Protein AF-A0A6S7L1M6-F1 (afdb_monomer_lite)

Radius of gyration: 24.29 Å; chains: 1; bounding box: 58×54×81 Å

Sequence (358 aa):
MQWFNHVKNYLAMKPLAIFNATAFFRDIVSNYFGNNCSECKGLVQKLIIMADSDKNGNTSQTEAIWFGSLLLTQETFMLAAMNESRSTVNLNGYCGALYAVEKVHISSSYLVDTSKAFTDFWGLPEFAEPIESFFKDILGELRNNYTWFETLHEYIYIFIKRLRQDKVPSLQQRIQFILGSLEMLSSLVSFQYGEVMWCDILYENIGFTNTEKFSSVKLTDLDEVFSVRKVFQNVSKNDNKKCATNTDCLGENYDVGLYYQHACSPYCQNTSLCSHRPQKSNLGYLCDTLFFDVIFNPVVMALSEQVMSNRIGSTIYWILNDCAKSVEWKTIGEYLASIGTVHAKFRNVTIMLDMDKN

Organism: Paramuricea clavata (NCBI:txid317549)

Foldseek 3Di:
DVVVVVLVDLLPDDFDPDDDQLVLLLSLLCVFANPPWQCSVVLSVLLQCQLPQVNPVGRDSVSSSQSVVLSVFQFSVCLSLCAPPLAAWHFPHADRNGTDTQDFDDQLCLLQDVPVVVCVVVVDPPPVPVVVVVVVVVVVVVVPDPPCCVVVCVVVVVVLVVVQDPRFDDLLLLLLLVLLVLVSVLRQLVRNTAHKAAFFDDSRQKGAPDPVRSSSIYGHGRSRIGGPVVLLVVQCVQFFPFAPWLVSSDDPPDDVVCVQGTQSGWTQDPVRTTDSGGQAGPQLSCLVPVSCSSNPNPVSCVRNPDDDPPVLVVLSVVLSVVRNPHRDDPDSVSVSVSSVVSSVSSVVSSVVVVVVVD

InterPro domains:
  IPR022049 FAM69, protein-kinase domain [PF12260] (70-325)

Secondary structure (DSSP, 8-state):
-HHHHHHHHHHTPPPPSS--HHHHHHHHHHHHHTT--TTHHHHHHHHHHHH-SS-SSS--HHHHHHHHHHTTSHHHHHHHHTTT-SSB--EEEEETTEEEE----EEGGGGT-TTHHHHHHHT--S--HHHHHHHHHHHHHTTS-TTSHHHHHHHHHHHHHHHHTTTS--HHHHHHHHHHHHHHHHHHHT-TT--EEE-B--GGGEEES-TT-TT-EEE---TTEEEHHHHHHHHGGGTT-B-SSGGGGS-TTS-TT-TT-BTT---B-TTSBB-SS-SS-HHHHHHHTHHHHHHH-HHHHHHS-----HHHHHHHHHHHHHHHT----SSHHHHHHHHHHHHHHHHHHHHHHHHTT-

Structure (mmCIF, N/CA/C/O backbone):
data_AF-A0A6S7L1M6-F1
#
_entry.id   AF-A0A6S7L1M6-F1
#
loop_
_atom_site.group_PDB
_atom_site.id
_atom_site.type_symbol
_atom_site.label_atom_id
_atom_site.label_alt_id
_atom_site.label_comp_id
_atom_site.label_asym_id
_atom_site.label_entity_id
_atom_site.label_seq_id
_atom_site.pdbx_PDB_ins_code
_atom_site.Cartn_x
_atom_site.Cartn_y
_atom_site.Cartn_z
_atom_site.occupancy
_atom_site.B_iso_or_equiv
_atom_site.auth_seq_id
_atom_site.auth_comp_id
_atom_site.auth_asym_id
_atom_site.auth_atom_id
_atom_site.pdbx_PDB_model_num
ATOM 1 N N . MET A 1 1 ? -20.015 -11.634 9.842 1.00 44.34 1 MET A N 1
ATOM 2 C CA . MET A 1 1 ? -21.426 -11.288 10.153 1.00 44.34 1 MET A CA 1
ATOM 3 C C . MET A 1 1 ? -21.731 -11.217 11.654 1.00 44.34 1 MET A C 1
ATOM 5 O O . MET A 1 1 ? -22.427 -10.293 12.041 1.00 44.34 1 MET A O 1
ATOM 9 N N . GLN A 1 2 ? -21.206 -12.096 12.524 1.00 44.19 2 GLN A N 1
ATOM 10 C CA . GLN A 1 2 ? -21.480 -12.026 13.978 1.00 44.19 2 GLN A CA 1
ATOM 11 C C . GLN A 1 2 ? -20.948 -10.751 14.669 1.00 44.19 2 GLN A C 1
ATOM 13 O O . GLN A 1 2 ? -21.665 -10.162 15.471 1.00 44.19 2 GLN A O 1
ATOM 18 N N . TRP A 1 3 ? -19.753 -10.264 14.312 1.00 47.53 3 TRP A N 1
ATOM 19 C CA . TRP A 1 3 ? -19.210 -9.004 14.849 1.00 47.53 3 TRP A CA 1
ATOM 20 C C . TRP A 1 3 ? -20.011 -7.769 14.421 1.00 47.53 3 TRP A C 1
ATOM 22 O O . TRP A 1 3 ? -20.239 -6.895 15.244 1.00 47.53 3 TRP A O 1
ATOM 32 N N . PHE A 1 4 ? -20.529 -7.723 13.186 1.00 52.06 4 PHE A N 1
ATOM 33 C CA . PHE A 1 4 ? -21.423 -6.638 12.763 1.00 52.06 4 PHE A CA 1
ATOM 34 C C . PHE A 1 4 ? -22.663 -6.570 13.654 1.00 52.06 4 PHE A C 1
ATOM 36 O O . PHE A 1 4 ? -23.061 -5.482 14.043 1.00 52.06 4 PHE A O 1
ATOM 43 N N . ASN A 1 5 ? -23.233 -7.715 14.044 1.00 55.19 5 ASN A N 1
ATOM 44 C CA . ASN A 1 5 ? -24.324 -7.744 15.017 1.00 55.19 5 ASN A CA 1
ATOM 45 C C . ASN A 1 5 ? -23.854 -7.315 16.417 1.00 55.19 5 ASN A C 1
ATOM 47 O O . ASN A 1 5 ? -24.596 -6.639 17.118 1.00 55.19 5 ASN A O 1
ATOM 51 N N . HIS A 1 6 ? -22.624 -7.649 16.812 1.00 53.38 6 HIS A N 1
ATOM 52 C CA . HIS A 1 6 ? -22.047 -7.243 18.096 1.00 53.38 6 HIS A CA 1
ATOM 53 C C . HIS A 1 6 ? -21.818 -5.725 18.179 1.00 53.38 6 HIS A C 1
ATOM 55 O O . HIS A 1 6 ? -22.282 -5.080 19.114 1.00 53.38 6 HIS A O 1
ATOM 61 N N . VAL A 1 7 ? -21.204 -5.130 17.156 1.00 58.69 7 VAL A N 1
ATOM 62 C CA . VAL A 1 7 ? -21.039 -3.678 17.028 1.00 58.69 7 VAL A CA 1
ATOM 63 C C . VAL A 1 7 ? -22.388 -2.998 16.879 1.00 58.69 7 VAL A C 1
ATOM 65 O O . VAL A 1 7 ? -22.636 -2.020 17.563 1.00 58.69 7 VAL A O 1
ATOM 68 N N . LYS A 1 8 ? -23.306 -3.532 16.068 1.00 59.59 8 LYS A N 1
ATOM 69 C CA . LYS A 1 8 ? -24.668 -2.995 15.948 1.00 59.59 8 LYS A CA 1
ATOM 70 C C . LYS A 1 8 ? -25.393 -2.991 17.296 1.00 59.59 8 LYS A C 1
ATOM 72 O O . LYS A 1 8 ? -26.106 -2.037 17.577 1.00 59.59 8 LYS A O 1
ATOM 77 N N . ASN A 1 9 ? -25.153 -3.985 18.153 1.00 58.12 9 ASN A N 1
ATOM 78 C CA . ASN A 1 9 ? -25.649 -3.984 19.529 1.00 58.12 9 ASN A CA 1
ATOM 79 C C . ASN A 1 9 ? -24.986 -2.887 20.383 1.00 58.12 9 ASN A C 1
ATOM 81 O O . ASN A 1 9 ? -25.697 -2.231 21.136 1.00 58.12 9 ASN A O 1
ATOM 85 N N . TYR A 1 10 ? -23.679 -2.629 20.239 1.00 59.12 10 TYR A N 1
ATOM 86 C CA . TYR A 1 10 ? -23.001 -1.496 20.897 1.00 59.12 10 TYR A CA 1
ATOM 87 C C . TYR A 1 10 ? -23.476 -0.124 20.387 1.00 59.12 10 TYR A C 1
ATOM 89 O O . TYR A 1 10 ? -23.652 0.792 21.185 1.00 59.12 10 TYR A O 1
ATOM 97 N N . LEU A 1 11 ? -23.725 0.010 19.081 1.00 58.12 11 LEU A N 1
ATOM 98 C CA . LEU A 1 11 ? -24.233 1.226 18.435 1.00 58.12 11 LEU A CA 1
ATOM 99 C C . LEU A 1 11 ? -25.706 1.500 18.784 1.00 58.12 11 LEU A C 1
ATOM 101 O O . LEU A 1 11 ? -26.135 2.649 18.778 1.00 58.12 11 LEU A O 1
ATOM 105 N N . ALA A 1 12 ? -26.482 0.458 19.096 1.00 57.75 12 ALA A N 1
ATOM 106 C CA . ALA A 1 12 ? -27.902 0.551 19.438 1.00 57.75 12 ALA A CA 1
ATOM 107 C C . ALA A 1 12 ? -28.181 0.775 20.943 1.00 57.75 12 ALA A C 1
ATOM 109 O O . ALA A 1 12 ? -29.345 0.782 21.351 1.00 57.75 12 ALA A O 1
ATOM 110 N N . MET A 1 13 ? -27.154 0.923 21.791 1.00 53.97 13 MET A N 1
ATOM 111 C CA . MET A 1 13 ? -27.301 0.892 23.254 1.00 53.97 13 MET A CA 1
ATOM 112 C C . MET A 1 13 ? -27.505 2.261 23.927 1.00 53.97 13 MET A C 1
ATOM 114 O O . MET A 1 13 ? -26.818 3.239 23.647 1.00 53.97 13 MET A O 1
ATOM 118 N N . LYS A 1 14 ? -28.409 2.267 24.923 1.00 54.19 14 LYS A N 1
ATOM 119 C CA . LYS A 1 14 ? -28.440 3.217 26.054 1.00 54.19 14 LYS A CA 1
ATOM 120 C C . LYS A 1 14 ? -27.104 3.161 26.826 1.00 54.19 14 LYS A C 1
ATOM 122 O O . LYS A 1 14 ? -26.481 2.098 26.828 1.00 54.19 14 LYS A O 1
ATOM 127 N N . PRO A 1 15 ? -26.675 4.244 27.505 1.00 56.81 15 PRO A N 1
ATOM 128 C CA . PRO A 1 15 ? -25.402 4.280 28.228 1.00 56.81 15 PRO A CA 1
ATOM 129 C C . PRO A 1 15 ? -25.257 3.078 29.172 1.00 56.81 15 PRO A C 1
ATOM 131 O O . PRO A 1 15 ? -26.130 2.817 30.004 1.00 56.81 15 PRO A O 1
ATOM 134 N N . LEU A 1 16 ? -24.175 2.316 29.001 1.00 58.41 16 LEU A N 1
ATOM 135 C CA . LEU A 1 16 ? -23.849 1.165 29.838 1.00 58.41 16 LEU A CA 1
ATOM 136 C C . LEU A 1 16 ? -23.253 1.669 31.153 1.00 58.41 16 LEU A C 1
ATOM 138 O O . LEU A 1 16 ? -22.380 2.531 31.152 1.00 58.41 16 LEU A O 1
ATOM 142 N N . ALA A 1 17 ? -23.668 1.081 32.276 1.00 57.34 17 ALA A N 1
ATOM 143 C CA . ALA A 1 17 ? -23.120 1.423 33.590 1.00 57.34 17 ALA A CA 1
ATOM 144 C C . ALA A 1 17 ? -21.611 1.111 33.719 1.00 57.34 17 ALA A C 1
ATOM 146 O O . ALA A 1 17 ? -20.942 1.690 34.568 1.00 57.34 17 ALA A O 1
ATOM 147 N N . ILE A 1 18 ? -21.075 0.203 32.888 1.00 64.62 18 ILE A N 1
ATOM 148 C CA . ILE A 1 18 ? -19.650 -0.154 32.834 1.00 64.62 18 ILE A CA 1
ATOM 149 C C . ILE A 1 18 ? -19.266 -0.404 31.366 1.00 64.62 18 ILE A C 1
ATOM 151 O O . ILE A 1 18 ? -19.435 -1.508 30.847 1.00 64.62 18 ILE A O 1
ATOM 155 N N . PHE A 1 19 ? -18.779 0.625 30.672 1.00 80.50 19 PHE A N 1
ATOM 156 C CA . PHE A 1 19 ? -18.192 0.485 29.336 1.00 80.50 19 PHE A CA 1
ATOM 157 C C . PHE A 1 19 ? -16.689 0.188 29.443 1.00 80.50 19 PHE A C 1
ATOM 159 O O . PHE A 1 19 ? -15.977 0.841 30.202 1.00 80.50 19 PHE A O 1
ATOM 166 N N . ASN A 1 20 ? -16.197 -0.790 28.676 1.00 86.62 20 ASN A N 1
ATOM 167 C CA . ASN A 1 20 ? -14.775 -1.124 28.610 1.00 86.62 20 ASN A CA 1
ATOM 168 C C . ASN A 1 20 ? -14.238 -0.889 27.190 1.00 86.62 20 ASN A C 1
ATOM 170 O O . ASN A 1 20 ? -14.383 -1.746 26.315 1.00 86.62 20 ASN A O 1
ATOM 174 N N . ALA A 1 21 ? -13.569 0.249 26.991 1.00 86.75 21 ALA A N 1
ATOM 175 C CA . ALA A 1 21 ? -12.971 0.630 25.710 1.00 86.75 21 ALA A CA 1
ATOM 176 C C . ALA A 1 21 ? -11.944 -0.399 25.203 1.00 86.75 21 ALA A C 1
ATOM 178 O O . ALA A 1 21 ? -11.888 -0.699 24.013 1.00 86.75 21 ALA A O 1
ATOM 179 N N . THR A 1 22 ? -11.166 -1.008 26.106 1.00 90.19 22 THR A N 1
ATOM 180 C CA . THR A 1 22 ? -10.148 -2.003 25.732 1.00 90.19 22 THR A CA 1
ATOM 181 C C . THR A 1 22 ? -10.764 -3.266 25.145 1.00 90.19 22 THR A C 1
ATOM 183 O O . THR A 1 22 ? -10.219 -3.819 24.192 1.00 90.19 22 THR A O 1
ATOM 186 N N . ALA A 1 23 ? -11.878 -3.743 25.704 1.00 88.31 23 ALA A N 1
ATOM 187 C CA . ALA A 1 23 ? -12.589 -4.893 25.151 1.00 88.31 23 ALA A CA 1
ATOM 188 C C . ALA A 1 23 ? -13.192 -4.552 23.780 1.00 88.31 23 ALA A C 1
ATOM 190 O O . ALA A 1 23 ? -12.983 -5.289 22.821 1.00 88.31 23 ALA A O 1
ATOM 191 N N . PHE A 1 24 ? -13.831 -3.385 23.673 1.00 89.19 24 PHE A N 1
ATOM 192 C CA . PHE A 1 24 ? -14.450 -2.916 22.436 1.00 89.19 24 PHE A CA 1
ATOM 193 C C . PHE A 1 24 ? -13.455 -2.832 21.262 1.00 89.19 24 PHE A C 1
ATOM 195 O O . PHE A 1 24 ? -13.676 -3.440 20.215 1.00 89.19 24 PHE A O 1
ATOM 202 N N . PHE A 1 25 ? -12.315 -2.153 21.435 1.00 91.38 25 PHE A N 1
ATOM 203 C CA . PHE A 1 25 ? -11.315 -2.037 20.364 1.00 91.38 25 PHE A CA 1
ATOM 204 C C . PHE A 1 25 ? -10.578 -3.348 20.079 1.00 91.38 25 PHE A C 1
ATOM 206 O O . PHE A 1 25 ? -10.179 -3.590 18.940 1.00 91.38 25 PHE A O 1
ATOM 213 N N . ARG A 1 26 ? -10.424 -4.228 21.076 1.00 91.06 26 ARG A N 1
ATOM 214 C CA . ARG A 1 26 ? -9.852 -5.564 20.862 1.00 91.06 26 ARG A CA 1
ATOM 215 C C . ARG A 1 26 ? -10.689 -6.379 19.884 1.00 91.06 26 ARG A C 1
ATOM 217 O O . ARG A 1 26 ? -10.113 -7.026 19.012 1.00 91.06 26 ARG A O 1
ATOM 224 N N . ASP A 1 27 ? -12.012 -6.315 19.994 1.00 88.44 27 ASP A N 1
ATOM 225 C CA . ASP A 1 27 ? -12.904 -7.035 19.087 1.00 88.44 27 ASP A CA 1
ATOM 226 C C . ASP A 1 27 ? -12.771 -6.518 17.651 1.00 88.44 27 ASP A C 1
ATOM 228 O O . ASP A 1 27 ? -12.648 -7.322 16.725 1.00 88.44 27 ASP A O 1
ATOM 232 N N . ILE A 1 28 ? -12.693 -5.194 17.464 1.00 89.19 28 ILE A N 1
ATOM 233 C CA . ILE A 1 28 ? -12.448 -4.579 16.148 1.00 89.19 28 ILE A CA 1
ATOM 234 C C . ILE A 1 28 ? -11.116 -5.066 15.570 1.00 89.19 28 ILE A C 1
ATOM 236 O O . ILE A 1 28 ? -11.085 -5.594 14.462 1.00 89.19 28 ILE A O 1
ATOM 240 N N . VAL A 1 29 ? -10.020 -4.963 16.324 1.00 90.12 29 VAL A N 1
ATOM 241 C CA . VAL A 1 29 ? -8.690 -5.395 15.862 1.00 90.12 29 VAL A CA 1
ATOM 242 C C . VAL A 1 29 ? -8.673 -6.888 15.509 1.00 90.12 29 VAL A C 1
ATOM 244 O O . VAL A 1 29 ? -8.114 -7.282 14.482 1.00 90.12 29 VAL A O 1
ATOM 247 N N . SER A 1 30 ? -9.338 -7.722 16.313 1.00 87.12 30 SER A N 1
ATOM 248 C CA . SER A 1 30 ? -9.440 -9.163 16.061 1.00 87.12 30 SER A CA 1
ATOM 249 C C . SER A 1 30 ? -10.211 -9.493 14.777 1.00 87.12 30 SER A C 1
ATOM 251 O O . SER A 1 30 ? -9.924 -10.501 14.135 1.00 87.12 30 SER A O 1
ATOM 253 N N . ASN A 1 31 ? -11.136 -8.633 14.341 1.00 84.44 31 ASN A N 1
ATOM 254 C CA . ASN A 1 31 ? -11.854 -8.812 13.080 1.00 84.44 31 ASN A CA 1
ATOM 255 C C . ASN A 1 31 ? -10.934 -8.631 11.854 1.00 84.44 31 ASN A C 1
ATOM 257 O O . ASN A 1 31 ? -11.129 -9.302 10.842 1.00 84.44 31 ASN A O 1
ATOM 261 N N . TYR A 1 32 ? -9.908 -7.777 11.949 1.00 84.69 32 TYR A N 1
ATOM 262 C CA . TYR A 1 32 ? -8.974 -7.509 10.847 1.00 84.69 32 TYR A CA 1
ATOM 263 C C . TYR A 1 32 ? -7.739 -8.421 10.850 1.00 84.69 32 TYR A C 1
ATOM 265 O O . TYR A 1 32 ? -7.365 -8.950 9.800 1.00 84.69 32 TYR A O 1
ATOM 273 N N . PHE A 1 33 ? -7.107 -8.633 12.008 1.00 83.12 33 PHE A N 1
ATOM 274 C CA . PHE A 1 33 ? -5.861 -9.414 12.122 1.00 83.12 33 PHE A CA 1
ATOM 275 C C . PHE A 1 33 ? -6.064 -10.821 12.716 1.00 83.12 33 PHE A C 1
ATOM 277 O O . PHE A 1 33 ? -5.196 -11.694 12.601 1.00 83.12 33 PHE A O 1
ATOM 284 N N . GLY A 1 34 ? -7.222 -11.093 13.322 1.00 78.88 34 GLY A N 1
ATOM 285 C CA . GLY A 1 34 ? -7.458 -12.327 14.067 1.00 78.88 34 GLY A CA 1
ATOM 286 C C . GLY A 1 34 ? -6.496 -12.483 15.247 1.00 78.88 34 GLY A C 1
ATOM 287 O O . GLY A 1 34 ? -6.100 -11.510 15.881 1.00 78.88 34 GLY A O 1
ATOM 288 N N . ASN A 1 35 ? -6.093 -13.726 15.521 1.00 70.75 35 ASN A N 1
ATOM 289 C CA . ASN A 1 35 ? -5.158 -14.057 16.606 1.00 70.75 35 ASN A CA 1
ATOM 290 C C . ASN A 1 35 ? -3.672 -13.907 16.211 1.00 70.75 35 ASN A C 1
ATOM 292 O O . ASN A 1 35 ? -2.804 -14.125 17.049 1.00 70.75 35 ASN A O 1
ATOM 296 N N . ASN A 1 36 ? -3.364 -13.564 14.953 1.00 64.69 36 ASN A N 1
ATOM 297 C CA . ASN A 1 36 ? -2.001 -13.607 14.391 1.00 64.69 36 ASN A CA 1
ATOM 298 C C . ASN A 1 36 ? -1.290 -12.249 14.455 1.00 64.69 36 ASN A C 1
ATOM 300 O O . ASN A 1 36 ? -0.605 -11.840 13.524 1.00 64.69 36 ASN A O 1
ATOM 304 N N . CYS A 1 37 ? -1.489 -11.531 15.546 1.00 72.25 37 CYS A N 1
ATOM 305 C CA . CYS A 1 37 ? -1.063 -10.153 15.689 1.00 72.25 37 CYS A CA 1
ATOM 306 C C . CYS A 1 37 ? 0.067 -10.069 16.715 1.00 72.25 37 CYS A C 1
ATOM 308 O O . CYS A 1 37 ? -0.138 -10.406 17.883 1.00 72.25 37 CYS A O 1
ATOM 310 N N . SER A 1 38 ? 1.247 -9.631 16.274 1.00 71.38 38 SER A N 1
ATOM 311 C CA . SER A 1 38 ? 2.463 -9.496 17.092 1.00 71.38 38 SER A CA 1
ATOM 312 C C . SER A 1 38 ? 2.251 -8.555 18.279 1.00 71.38 38 SER A C 1
ATOM 314 O O . SER A 1 38 ? 2.563 -8.908 19.414 1.00 71.38 38 SER A O 1
ATOM 316 N N . GLU A 1 39 ? 1.658 -7.383 18.030 1.00 84.00 39 GLU A N 1
ATOM 317 C CA . GLU A 1 39 ? 1.520 -6.306 19.020 1.00 84.00 39 GLU A CA 1
ATOM 318 C C . GLU A 1 39 ? 0.091 -5.757 19.137 1.00 84.00 39 GLU A C 1
ATOM 320 O O . GLU A 1 39 ? -0.150 -4.553 19.241 1.00 84.00 39 GLU A O 1
ATOM 325 N N . CYS A 1 40 ? -0.901 -6.645 19.190 1.00 85.50 40 CYS A N 1
ATOM 326 C CA . CYS A 1 40 ? -2.307 -6.231 19.260 1.00 85.50 40 CYS A CA 1
ATOM 327 C C . CYS A 1 40 ? -2.656 -5.376 20.477 1.00 85.50 40 CYS A C 1
ATOM 329 O O . CYS A 1 40 ? -3.539 -4.526 20.404 1.00 85.50 40 CYS A O 1
ATOM 331 N N . LYS A 1 41 ? -1.955 -5.568 21.599 1.00 89.00 41 LYS A N 1
ATOM 332 C CA . LYS A 1 41 ? -2.132 -4.719 22.784 1.00 89.00 41 LYS A CA 1
ATOM 333 C C . LYS A 1 41 ? -1.729 -3.270 22.498 1.00 89.00 41 LYS A C 1
ATOM 335 O O . LYS A 1 41 ? -2.460 -2.369 22.896 1.00 89.00 41 LYS A O 1
ATOM 340 N N . GLY A 1 42 ? -0.622 -3.067 21.781 1.00 91.25 42 GLY A N 1
ATOM 341 C CA . GLY A 1 42 ? -0.145 -1.743 21.387 1.00 91.25 42 GLY A CA 1
ATOM 342 C C . GLY A 1 42 ? -1.093 -1.070 20.398 1.00 91.25 42 GLY A C 1
ATOM 343 O O . GLY A 1 42 ? -1.439 0.092 20.585 1.00 91.25 42 GLY A O 1
ATOM 344 N N . LEU A 1 43 ? -1.603 -1.814 19.408 1.00 91.88 43 LEU A N 1
ATOM 345 C CA . LEU A 1 43 ? -2.599 -1.283 18.471 1.00 91.88 43 LEU A CA 1
ATOM 346 C C . LEU A 1 43 ? -3.896 -0.882 19.184 1.00 91.88 43 LEU A C 1
ATOM 348 O O . LEU A 1 43 ? -4.405 0.209 18.960 1.00 91.88 43 LEU A O 1
ATOM 352 N N . VAL A 1 44 ? -4.411 -1.724 20.085 1.00 93.38 44 VAL A N 1
ATOM 353 C CA . VAL A 1 44 ? -5.608 -1.392 20.875 1.00 93.38 44 VAL A CA 1
ATOM 354 C C . VAL A 1 44 ? -5.385 -0.127 21.707 1.00 93.38 44 VAL A C 1
ATOM 356 O O . VAL A 1 44 ? -6.250 0.740 21.723 1.00 93.38 44 VAL A O 1
ATOM 359 N N . GLN A 1 45 ? -4.227 0.019 22.354 1.00 93.00 45 GLN A N 1
ATOM 360 C CA . GLN A 1 45 ? -3.887 1.234 23.103 1.00 93.00 45 GLN A CA 1
ATOM 361 C C . GLN A 1 45 ? -3.805 2.469 22.201 1.00 93.00 45 GLN A C 1
ATOM 363 O O . GLN A 1 45 ? -4.361 3.506 22.549 1.00 93.00 45 GLN A O 1
ATOM 368 N N . LYS A 1 46 ? -3.181 2.348 21.024 1.00 92.50 46 LYS A N 1
ATOM 369 C CA . LYS A 1 46 ? -3.122 3.422 20.025 1.00 92.50 46 LYS A CA 1
ATOM 370 C C . LYS A 1 46 ? -4.525 3.871 19.608 1.00 92.50 46 LYS A C 1
ATOM 372 O O . LYS A 1 46 ? -4.797 5.065 19.600 1.00 92.50 46 LYS A O 1
ATOM 377 N N . LEU A 1 47 ? -5.429 2.928 19.335 1.00 93.69 47 LEU A N 1
ATOM 378 C CA . LEU A 1 47 ? -6.815 3.237 18.964 1.00 93.69 47 LEU A CA 1
ATOM 379 C C . LEU A 1 47 ? -7.604 3.888 20.110 1.00 93.69 47 LEU A C 1
ATOM 381 O O . LEU A 1 47 ? -8.393 4.787 19.851 1.00 93.69 47 LEU A O 1
ATOM 385 N N . ILE A 1 48 ? -7.374 3.483 21.364 1.00 93.56 48 ILE A N 1
ATOM 386 C CA . ILE A 1 48 ? -7.977 4.127 22.546 1.00 93.56 48 ILE A CA 1
ATOM 387 C C . ILE A 1 48 ? -7.522 5.588 22.650 1.00 93.56 48 ILE A C 1
ATOM 389 O O . ILE A 1 48 ? -8.353 6.476 22.812 1.00 93.56 48 ILE A O 1
ATOM 393 N N . ILE A 1 49 ? -6.219 5.845 22.496 1.00 92.25 49 ILE A N 1
ATOM 394 C CA . ILE A 1 49 ? -5.654 7.204 22.540 1.00 92.25 49 ILE A CA 1
ATOM 395 C C . ILE A 1 49 ? -6.196 8.064 21.392 1.00 92.25 49 ILE A C 1
ATOM 397 O O . ILE A 1 49 ? -6.470 9.240 21.587 1.00 92.25 49 ILE A O 1
ATOM 401 N N . MET A 1 50 ? -6.376 7.490 20.200 1.00 92.19 50 MET A N 1
ATOM 402 C CA . MET A 1 50 ? -6.989 8.201 19.072 1.00 92.19 50 MET A CA 1
ATOM 403 C C . MET A 1 50 ? -8.470 8.492 19.287 1.00 92.19 50 MET A C 1
ATOM 405 O O . MET A 1 50 ? -8.956 9.520 18.830 1.00 92.19 50 MET A O 1
ATOM 409 N N . ALA A 1 51 ? -9.188 7.580 19.943 1.00 92.25 51 ALA A N 1
ATOM 410 C CA . ALA A 1 51 ? -10.606 7.739 20.221 1.00 92.25 51 ALA A CA 1
ATOM 411 C C . ALA A 1 51 ? -10.877 8.858 21.234 1.00 92.25 51 ALA A C 1
ATOM 413 O O . ALA A 1 51 ? -11.924 9.485 21.134 1.00 92.25 51 ALA A O 1
ATOM 414 N N . ASP A 1 52 ? -9.958 9.103 22.172 1.00 91.25 52 ASP A N 1
ATOM 415 C CA . ASP A 1 52 ? -10.011 10.203 23.145 1.00 91.25 52 ASP A CA 1
ATOM 416 C C . ASP A 1 52 ? -9.957 11.567 22.427 1.00 91.25 52 ASP A C 1
ATOM 418 O O . ASP A 1 52 ? -8.893 12.127 22.144 1.00 91.25 52 ASP A O 1
ATOM 422 N N . SER A 1 53 ? -11.136 12.068 22.055 1.00 87.00 53 SER A N 1
ATOM 423 C CA . SER A 1 53 ? -11.288 13.235 21.190 1.00 87.00 53 SER A CA 1
ATOM 424 C C . SER A 1 53 ? -11.163 14.531 21.979 1.00 87.00 53 SER A C 1
ATOM 426 O O . SER A 1 53 ? -10.741 15.541 21.408 1.00 87.00 53 SER A O 1
ATOM 428 N N . ASP A 1 54 ? -11.554 14.531 23.255 1.00 87.12 54 ASP A N 1
ATOM 429 C CA . ASP A 1 54 ? -11.427 15.692 24.139 1.00 87.12 54 ASP A CA 1
ATOM 430 C C . ASP A 1 54 ? -10.064 15.755 24.860 1.00 87.12 54 ASP A C 1
ATOM 432 O O . ASP A 1 54 ? -9.738 16.778 25.469 1.00 87.12 54 ASP A O 1
ATOM 436 N N . LYS A 1 55 ? -9.231 14.713 24.698 1.00 88.25 55 LYS A N 1
ATOM 437 C CA . LYS A 1 55 ? -7.871 14.582 25.242 1.00 88.25 55 LYS A CA 1
ATOM 438 C C . LYS A 1 55 ? -7.841 14.622 26.767 1.00 88.25 55 LYS A C 1
ATOM 440 O O . LYS A 1 55 ? -6.878 15.123 27.359 1.00 88.25 55 LYS A O 1
ATOM 445 N N . ASN A 1 56 ? -8.888 14.120 27.414 1.00 87.44 56 ASN A N 1
ATOM 446 C CA . ASN A 1 56 ? -8.978 14.079 28.870 1.00 87.44 56 ASN A CA 1
ATOM 447 C C . ASN A 1 56 ? -8.216 12.879 29.488 1.00 87.44 56 ASN A C 1
ATOM 449 O O . ASN A 1 56 ? -8.106 12.789 30.714 1.00 87.44 56 ASN A O 1
ATOM 453 N N . GLY A 1 57 ? -7.669 11.978 28.660 1.00 86.62 57 GLY A N 1
ATOM 454 C CA . GLY A 1 57 ? -6.931 10.777 29.059 1.00 86.62 57 GLY A CA 1
ATOM 455 C C . GLY A 1 57 ? -7.801 9.529 29.257 1.00 86.62 57 GLY A C 1
ATOM 456 O O . GLY A 1 57 ? -7.262 8.460 29.550 1.00 86.62 57 GLY A O 1
ATOM 457 N N . ASN A 1 58 ? -9.122 9.641 29.097 1.00 87.75 58 ASN A N 1
ATOM 458 C CA . ASN A 1 58 ? -10.114 8.588 29.283 1.00 87.75 58 ASN A CA 1
ATOM 459 C C . ASN A 1 58 ? -11.112 8.556 28.117 1.00 87.75 58 ASN A C 1
ATOM 461 O O . ASN A 1 58 ? -11.962 9.427 27.979 1.00 87.75 58 ASN A O 1
ATOM 465 N N . THR A 1 59 ? -11.132 7.459 27.365 1.00 89.19 59 THR A N 1
ATOM 466 C CA . THR A 1 59 ? -12.131 7.273 26.305 1.00 89.19 59 THR A CA 1
ATOM 467 C C . THR A 1 59 ? -13.511 6.945 26.880 1.00 89.19 59 THR A C 1
ATOM 469 O O . THR A 1 59 ? -13.736 5.863 27.439 1.00 89.19 59 THR A O 1
ATOM 472 N N . SER A 1 60 ? -14.466 7.852 26.696 1.00 88.62 60 SER A N 1
ATOM 473 C CA . SER A 1 60 ? -15.877 7.643 27.020 1.00 88.62 60 SER A CA 1
ATOM 474 C C . SER A 1 60 ? -16.549 6.628 26.080 1.00 88.62 60 SER A C 1
ATOM 476 O O . SER A 1 60 ? -16.057 6.311 24.995 1.00 88.62 60 SER A O 1
ATOM 478 N N . GLN A 1 61 ? -17.723 6.117 26.474 1.00 87.06 61 GLN A N 1
ATOM 479 C CA . GLN A 1 61 ? -18.509 5.219 25.616 1.00 87.06 61 GLN A CA 1
ATOM 480 C C . GLN A 1 61 ? -18.872 5.878 24.276 1.00 87.06 61 GLN A C 1
ATOM 482 O O . GLN A 1 61 ? -18.818 5.222 23.238 1.00 87.06 61 GLN A O 1
ATOM 487 N N . THR A 1 62 ? -19.232 7.164 24.295 1.00 86.94 62 THR A N 1
ATOM 488 C CA . THR A 1 62 ? -19.621 7.911 23.093 1.00 86.94 62 THR A CA 1
ATOM 489 C C . THR A 1 62 ? -18.448 8.064 22.131 1.00 86.94 62 THR A C 1
ATOM 491 O O . THR A 1 62 ? -18.599 7.778 20.947 1.00 86.94 62 THR A O 1
ATOM 494 N N . GLU A 1 63 ? -17.271 8.433 22.638 1.00 89.38 63 GLU A N 1
ATOM 495 C CA . GLU A 1 63 ? -16.044 8.550 21.840 1.00 89.38 63 GLU A CA 1
ATOM 496 C C . GLU A 1 63 ? -15.646 7.222 21.204 1.00 89.38 63 GLU A C 1
ATOM 498 O O . GLU A 1 63 ? -15.396 7.148 20.001 1.00 89.38 63 GLU A O 1
ATOM 503 N N . ALA A 1 64 ? -15.668 6.143 21.990 1.00 89.88 64 ALA A N 1
ATOM 504 C CA . ALA A 1 64 ? -15.348 4.822 21.476 1.00 89.88 64 ALA A CA 1
ATOM 505 C C . ALA A 1 64 ? -16.342 4.362 20.403 1.00 89.88 64 ALA A C 1
ATOM 507 O O . ALA A 1 64 ? -15.932 3.756 19.418 1.00 89.88 64 ALA A O 1
ATOM 508 N N . ILE A 1 65 ? -17.633 4.667 20.555 1.00 85.75 65 ILE A N 1
ATOM 509 C CA . ILE A 1 65 ? -18.652 4.355 19.548 1.00 85.75 65 ILE A CA 1
ATOM 510 C C . ILE A 1 65 ? -18.434 5.169 18.268 1.00 85.75 65 ILE A C 1
ATOM 512 O O . ILE A 1 65 ? -18.476 4.595 17.180 1.00 85.75 65 ILE A O 1
ATOM 516 N N . TRP A 1 66 ? -18.184 6.476 18.371 1.00 88.19 66 TRP A N 1
ATOM 517 C CA . TRP A 1 66 ? -17.970 7.337 17.206 1.00 88.19 66 TRP A CA 1
ATOM 518 C C . TRP A 1 66 ? -16.714 6.934 16.443 1.00 88.19 66 TRP A C 1
ATOM 520 O O . TRP A 1 66 ? -16.804 6.615 15.257 1.00 88.19 66 TRP A O 1
ATOM 530 N N . PHE A 1 67 ? -15.574 6.830 17.123 1.00 91.62 67 PHE A N 1
ATOM 531 C CA . PHE A 1 67 ? -14.349 6.372 16.483 1.00 91.62 67 PHE A CA 1
ATOM 532 C C . PHE A 1 67 ? -14.469 4.926 15.986 1.00 91.62 67 PHE A C 1
ATOM 534 O O . PHE A 1 67 ? -14.110 4.616 14.856 1.00 91.62 67 PHE A O 1
ATOM 541 N N . GLY A 1 68 ? -15.056 4.034 16.785 1.00 90.00 68 GLY A N 1
ATOM 542 C CA . GLY A 1 68 ? -15.283 2.641 16.406 1.00 90.00 68 GLY A CA 1
ATOM 543 C C . GLY A 1 68 ? -16.163 2.478 15.168 1.00 90.00 68 GLY A C 1
ATOM 544 O O . GLY A 1 68 ? -15.933 1.555 14.391 1.00 90.00 68 GLY A O 1
ATOM 545 N N . SER A 1 69 ? -17.132 3.376 14.961 1.00 86.81 69 SER A N 1
ATOM 546 C CA . SER A 1 69 ? -17.982 3.390 13.767 1.00 86.81 69 SER A CA 1
ATOM 547 C C . SER A 1 69 ? -17.206 3.735 12.494 1.00 86.81 69 SER A C 1
ATOM 549 O O . SER A 1 69 ? -17.482 3.151 11.447 1.00 86.81 69 SER A O 1
ATOM 551 N N . LEU A 1 70 ? -16.190 4.603 12.595 1.00 90.19 70 LEU A N 1
ATOM 552 C CA . LEU A 1 70 ? -15.267 4.871 11.493 1.00 90.19 70 LEU A CA 1
ATOM 553 C C . LEU A 1 70 ? -14.479 3.614 11.161 1.00 90.19 70 LEU A C 1
ATOM 555 O O . LEU A 1 70 ? -14.468 3.211 10.006 1.00 90.19 70 LEU A O 1
ATOM 559 N N . LEU A 1 71 ? -13.896 2.946 12.161 1.00 92.19 71 LEU A N 1
ATOM 560 C CA . LEU A 1 71 ? -13.049 1.751 11.993 1.00 92.19 71 LEU A CA 1
ATOM 561 C C . LEU A 1 71 ? -13.767 0.520 11.398 1.00 92.19 71 LEU A C 1
ATOM 563 O O . LEU A 1 71 ? -13.156 -0.542 11.244 1.00 92.19 71 LEU A O 1
ATOM 567 N N . LEU A 1 72 ? -15.062 0.613 11.084 1.00 86.69 72 LEU A N 1
ATOM 568 C CA . LEU A 1 72 ? -15.794 -0.454 10.401 1.00 86.69 72 LEU A CA 1
ATOM 569 C C . LEU A 1 72 ? -15.461 -0.540 8.910 1.00 86.69 72 LEU A C 1
ATOM 571 O O . LEU A 1 72 ? -15.689 -1.593 8.313 1.00 86.69 72 LEU A O 1
ATOM 575 N N . THR A 1 73 ? -14.932 0.535 8.321 1.00 87.50 73 THR A N 1
ATOM 576 C CA . THR A 1 73 ? -14.425 0.518 6.945 1.00 87.50 73 THR A CA 1
ATOM 577 C C . THR A 1 73 ? -12.954 0.105 6.919 1.00 87.50 73 THR A C 1
ATOM 579 O O . THR A 1 73 ? -12.209 0.374 7.863 1.00 87.50 73 THR A O 1
ATOM 582 N N . GLN A 1 74 ? -12.541 -0.568 5.842 1.00 86.56 74 GLN A N 1
ATOM 583 C CA . GLN A 1 74 ? -11.175 -1.077 5.702 1.00 86.56 74 GLN A CA 1
ATOM 584 C C . GLN A 1 74 ? -10.148 0.063 5.694 1.00 86.56 74 GLN A C 1
ATOM 586 O O . GLN A 1 74 ? -9.161 -0.004 6.427 1.00 86.56 74 GLN A O 1
ATOM 591 N N . GLU A 1 75 ? -10.427 1.111 4.921 1.00 89.00 75 GLU A N 1
ATOM 592 C CA . GLU A 1 75 ? -9.555 2.269 4.746 1.00 89.00 75 GLU A CA 1
ATOM 593 C C . GLU A 1 75 ? -9.273 2.969 6.079 1.00 89.00 75 GLU A C 1
ATOM 595 O O . GLU A 1 75 ? -8.127 3.059 6.511 1.00 89.00 75 GLU A O 1
ATOM 600 N N . THR A 1 76 ? -10.315 3.396 6.795 1.00 91.38 76 THR A N 1
ATOM 601 C CA . THR A 1 76 ? -10.174 4.126 8.067 1.00 91.38 76 THR A CA 1
ATOM 602 C C . THR A 1 76 ? -9.483 3.301 9.150 1.00 91.38 76 THR A C 1
ATOM 604 O O . THR A 1 76 ? -8.709 3.844 9.942 1.00 91.38 76 THR A O 1
ATOM 607 N N . PHE A 1 77 ? -9.728 1.987 9.194 1.00 92.19 77 PHE A N 1
ATOM 608 C CA . PHE A 1 77 ? -9.027 1.105 10.116 1.00 92.19 77 PHE A CA 1
ATOM 609 C C . PHE A 1 77 ? -7.536 1.043 9.790 1.00 92.19 77 PHE A C 1
ATOM 611 O O . PHE A 1 77 ? -6.710 1.173 10.696 1.00 92.19 77 PHE A O 1
ATOM 618 N N . MET A 1 78 ? -7.181 0.883 8.512 1.00 91.56 78 MET A N 1
ATOM 619 C CA . MET A 1 78 ? -5.783 0.846 8.089 1.00 91.56 78 MET A CA 1
ATOM 620 C C . MET A 1 78 ? -5.096 2.202 8.262 1.00 91.56 78 MET A C 1
ATOM 622 O O . MET A 1 78 ? -3.975 2.227 8.763 1.00 91.56 78 MET A O 1
ATOM 626 N N . LEU A 1 79 ? -5.780 3.319 7.998 1.00 92.38 79 LEU A N 1
ATOM 627 C CA . LEU A 1 79 ? -5.300 4.673 8.299 1.00 92.38 79 LEU A CA 1
ATOM 628 C C . LEU A 1 79 ? -4.969 4.836 9.787 1.00 92.38 79 LEU A C 1
ATOM 630 O O . LEU A 1 79 ? -3.886 5.300 10.138 1.00 92.38 79 LEU A O 1
ATOM 634 N N . ALA A 1 80 ? -5.864 4.411 10.682 1.00 92.25 80 ALA A N 1
ATOM 635 C CA . ALA A 1 80 ? -5.630 4.490 12.122 1.00 92.25 80 ALA A CA 1
ATOM 636 C C . ALA A 1 80 ? -4.488 3.559 12.572 1.00 92.25 80 ALA A C 1
ATOM 638 O O . ALA A 1 80 ? -3.607 3.952 13.346 1.00 92.25 80 ALA A O 1
ATOM 639 N N . ALA A 1 81 ? -4.455 2.327 12.058 1.00 90.62 81 ALA A N 1
ATOM 640 C CA . ALA A 1 81 ? -3.428 1.352 12.404 1.00 90.62 81 ALA A CA 1
ATOM 641 C C . ALA A 1 81 ? -2.036 1.815 11.935 1.00 90.62 81 ALA A C 1
ATOM 643 O O . ALA A 1 81 ? -1.070 1.778 12.708 1.00 90.62 81 ALA A O 1
ATOM 644 N N . MET A 1 82 ? -1.952 2.326 10.708 1.00 89.62 82 MET A N 1
ATOM 645 C CA . MET A 1 82 ? -0.736 2.808 10.053 1.00 89.62 82 MET A CA 1
ATOM 646 C C . MET A 1 82 ? -0.439 4.292 10.296 1.00 89.62 82 MET A C 1
ATOM 648 O O . MET A 1 82 ? 0.521 4.812 9.733 1.00 89.62 82 MET A O 1
ATOM 652 N N . ASN A 1 83 ? -1.199 4.974 11.158 1.00 89.69 83 ASN A N 1
ATOM 653 C CA . ASN A 1 83 ? -0.952 6.385 11.450 1.00 89.69 83 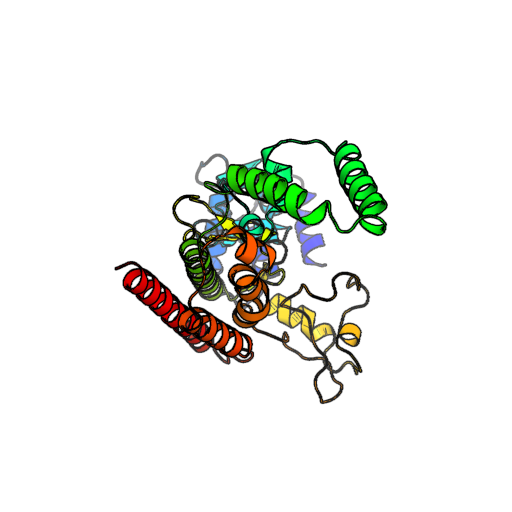ASN A CA 1
ATOM 654 C C . ASN A 1 83 ? 0.490 6.609 11.921 1.00 89.69 83 ASN A C 1
ATOM 656 O O . ASN A 1 83 ? 1.008 5.789 12.685 1.00 89.69 83 ASN A O 1
ATOM 660 N N . GLU A 1 84 ? 1.101 7.715 11.504 1.00 84.88 84 GLU A N 1
ATOM 661 C CA . GLU A 1 84 ? 2.512 8.057 11.732 1.00 84.88 84 GLU A CA 1
ATOM 662 C C . GLU A 1 84 ? 3.513 7.148 10.999 1.00 84.88 84 GLU A C 1
ATOM 664 O O . GLU A 1 84 ? 4.725 7.269 11.194 1.00 84.88 84 GLU A O 1
ATOM 669 N N . SER A 1 85 ? 3.047 6.259 10.113 1.00 85.94 85 SER A N 1
ATOM 670 C CA . SER A 1 85 ? 3.950 5.550 9.209 1.00 85.94 85 SER A CA 1
ATOM 671 C C . SER A 1 85 ? 4.510 6.497 8.146 1.00 85.94 85 SER A C 1
ATOM 673 O O . SER A 1 85 ? 3.915 7.510 7.775 1.00 85.94 85 SER A O 1
ATOM 675 N N . ARG A 1 86 ? 5.677 6.145 7.601 1.00 82.00 86 ARG A N 1
ATOM 676 C CA . ARG A 1 86 ? 6.273 6.898 6.486 1.00 82.00 86 ARG A CA 1
ATOM 677 C C . ARG A 1 86 ? 5.514 6.713 5.172 1.00 82.00 86 ARG A C 1
ATOM 679 O O . ARG A 1 86 ? 5.763 7.461 4.236 1.00 82.00 86 ARG A O 1
ATOM 686 N N . SER A 1 87 ? 4.620 5.733 5.109 1.00 83.81 87 SER A N 1
ATOM 687 C CA . SER A 1 87 ? 4.148 5.131 3.859 1.00 83.81 87 SER A CA 1
ATOM 688 C C . SER A 1 87 ? 2.655 5.290 3.633 1.00 83.81 87 SER A C 1
ATOM 690 O O . SER A 1 87 ? 2.170 4.978 2.551 1.00 83.81 87 SER A O 1
ATOM 692 N N . THR A 1 88 ? 1.939 5.819 4.620 1.00 88.31 88 THR A N 1
ATOM 693 C CA . THR A 1 88 ? 0.521 6.165 4.534 1.00 88.31 88 THR A CA 1
ATOM 694 C C . THR A 1 88 ? 0.318 7.610 4.956 1.00 88.31 88 THR A C 1
ATOM 696 O O . THR A 1 88 ? 1.131 8.189 5.686 1.00 88.31 88 THR A O 1
ATOM 699 N N . VAL A 1 89 ? -0.774 8.210 4.496 1.00 89.31 89 VAL A N 1
ATOM 700 C CA . VAL A 1 89 ? -1.214 9.514 4.999 1.00 89.31 89 VAL A CA 1
ATOM 701 C C . VAL A 1 89 ? -1.572 9.432 6.483 1.00 89.31 89 VAL A C 1
ATOM 703 O O . VAL A 1 89 ? -2.090 8.419 6.958 1.00 89.31 89 VAL A O 1
ATOM 706 N N . ASN A 1 90 ? -1.263 10.494 7.226 1.00 90.00 90 ASN A N 1
ATOM 707 C CA . ASN A 1 90 ? -1.589 10.558 8.646 1.00 90.00 90 ASN A CA 1
ATOM 708 C C . ASN A 1 90 ? -3.051 10.945 8.861 1.00 90.00 90 ASN A C 1
ATOM 710 O O . ASN A 1 90 ? -3.559 11.854 8.208 1.00 90.00 90 ASN A O 1
ATOM 714 N N . LEU A 1 91 ? -3.705 10.297 9.820 1.00 91.12 91 LEU A N 1
ATOM 715 C CA . LEU A 1 91 ? -5.017 10.682 10.318 1.00 91.12 91 LEU A CA 1
ATOM 716 C C . LEU A 1 91 ? -4.847 11.854 11.296 1.00 91.12 91 LEU A C 1
ATOM 718 O O . LEU A 1 91 ? -4.344 11.681 12.406 1.00 91.12 91 LEU A O 1
ATOM 722 N N . ASN A 1 92 ? -5.271 13.048 10.887 1.00 90.31 92 ASN A N 1
ATOM 723 C CA . ASN A 1 92 ? -5.153 14.272 11.685 1.00 90.31 92 ASN A CA 1
ATOM 724 C C . ASN A 1 92 ? -6.274 14.411 12.723 1.00 90.31 92 ASN A C 1
ATOM 726 O O . ASN A 1 92 ? -6.109 15.100 13.728 1.00 90.31 92 ASN A O 1
ATOM 730 N N . GLY A 1 93 ? -7.423 13.786 12.473 1.00 88.31 93 GLY A N 1
ATOM 731 C CA . GLY A 1 93 ? -8.560 13.814 13.381 1.00 88.31 93 GLY A CA 1
ATOM 732 C C . GLY A 1 93 ? -9.836 13.304 12.731 1.00 88.31 93 GLY A C 1
ATOM 733 O O . GLY A 1 93 ? -9.861 12.965 11.546 1.00 88.31 93 GLY A O 1
ATOM 734 N N . TYR A 1 94 ? -10.903 13.262 13.521 1.00 91.06 94 TYR A N 1
ATOM 735 C CA . TYR A 1 94 ? -12.213 12.808 13.081 1.00 91.06 94 TYR A CA 1
ATOM 736 C C . TYR A 1 94 ? -13.341 13.578 13.776 1.00 91.06 94 TYR A C 1
ATOM 738 O O . TYR A 1 94 ? -13.144 14.182 14.828 1.00 91.06 94 TYR A O 1
ATOM 746 N N . CYS A 1 95 ? -14.523 13.577 13.167 1.00 85.81 95 CYS A N 1
ATOM 747 C CA . CYS A 1 95 ? -15.749 14.146 13.713 1.00 85.81 95 CYS A CA 1
ATOM 748 C C . CYS A 1 95 ? -16.946 13.337 13.200 1.00 85.81 95 CYS A C 1
ATOM 750 O O . CYS A 1 95 ? -17.322 13.422 12.028 1.00 85.81 95 CYS A O 1
ATOM 752 N N . GLY A 1 96 ? -17.538 12.520 14.073 1.00 80.38 96 GLY A N 1
ATOM 753 C CA . GLY A 1 96 ? -18.591 11.583 13.679 1.00 80.38 96 GLY A CA 1
ATOM 754 C C . GLY A 1 96 ? -18.094 10.605 12.612 1.00 80.38 96 GLY A C 1
ATOM 755 O O . GLY A 1 96 ? -17.132 9.884 12.845 1.00 80.38 96 GLY A O 1
ATOM 756 N N . ALA A 1 97 ? -18.743 10.601 11.445 1.00 79.19 97 ALA A N 1
ATOM 757 C CA . ALA A 1 97 ? -18.367 9.770 10.296 1.00 79.19 97 ALA A CA 1
ATOM 758 C C . ALA A 1 97 ? -17.369 10.446 9.333 1.00 79.19 97 ALA A C 1
ATOM 760 O O . ALA A 1 97 ? -17.023 9.867 8.308 1.00 79.19 97 ALA A O 1
ATOM 761 N N . LEU A 1 98 ? -16.917 11.665 9.636 1.00 86.69 98 LEU A N 1
ATOM 762 C CA . LEU A 1 98 ? -15.929 12.386 8.837 1.00 86.69 98 LEU A CA 1
ATOM 763 C C . LEU A 1 98 ? -14.546 12.245 9.466 1.00 86.69 98 LEU A C 1
ATOM 765 O O . LEU A 1 98 ? -14.405 12.273 10.689 1.00 86.69 98 LEU A O 1
ATOM 769 N N . TYR A 1 99 ? -13.519 12.157 8.633 1.00 90.62 99 TYR A N 1
ATOM 770 C CA . TYR A 1 99 ? -12.129 12.149 9.064 1.00 90.62 99 TYR A CA 1
ATOM 771 C C . TYR A 1 99 ? -11.288 13.066 8.183 1.00 90.62 99 TYR A C 1
ATOM 773 O O . TYR A 1 99 ? -11.624 13.338 7.032 1.00 90.62 99 TYR A O 1
ATOM 781 N N . ALA A 1 100 ? -10.211 13.587 8.760 1.00 91.25 100 ALA A N 1
ATOM 782 C CA . ALA A 1 100 ? -9.263 14.447 8.077 1.00 91.25 100 ALA A CA 1
ATOM 783 C C . ALA A 1 100 ? -7.911 13.746 8.018 1.00 91.25 100 ALA A C 1
ATOM 785 O O . ALA A 1 100 ? -7.387 13.306 9.044 1.00 91.25 100 ALA A O 1
ATOM 786 N N . VAL A 1 101 ? -7.330 13.689 6.826 1.00 91.19 101 VAL A N 1
ATOM 787 C CA . VAL A 1 101 ? -5.993 13.138 6.599 1.00 91.19 101 VAL A CA 1
ATOM 788 C C . VAL A 1 101 ? -4.994 14.235 6.246 1.00 91.19 101 VAL A C 1
ATOM 790 O O . VAL A 1 101 ? -5.354 15.378 5.951 1.00 91.19 101 VAL A O 1
ATOM 793 N N . GLU A 1 102 ? -3.714 13.898 6.323 1.00 87.94 102 GLU A N 1
ATOM 794 C CA . GLU A 1 102 ? -2.619 14.699 5.794 1.00 87.94 102 GLU A CA 1
ATOM 795 C C . GLU A 1 102 ? -2.873 15.068 4.331 1.00 87.94 102 GLU A C 1
ATOM 797 O O . GLU A 1 102 ? -3.255 14.233 3.513 1.00 87.94 102 GLU A O 1
ATOM 802 N N . LYS A 1 103 ? -2.635 16.338 3.996 1.00 83.00 103 LYS A N 1
ATOM 803 C CA . LYS A 1 103 ? -2.768 16.810 2.624 1.00 83.00 103 LYS A CA 1
ATOM 804 C C . LYS A 1 103 ? -1.657 16.215 1.762 1.00 83.00 103 LYS A C 1
ATOM 806 O O . LYS A 1 103 ? -0.476 16.410 2.042 1.00 83.00 103 LYS A O 1
ATOM 811 N N . VAL A 1 104 ? -2.050 15.577 0.667 1.00 78.50 104 VAL A N 1
ATOM 812 C CA . VAL A 1 104 ? -1.145 15.087 -0.374 1.00 78.50 104 VAL A CA 1
ATOM 813 C C . VAL A 1 104 ? -1.292 15.992 -1.591 1.00 78.50 104 VAL A C 1
ATOM 815 O O . VAL A 1 104 ? -2.401 16.363 -1.969 1.00 78.50 104 VAL A O 1
ATOM 818 N N . HIS A 1 105 ? -0.169 16.449 -2.140 1.00 61.03 105 HIS A N 1
ATOM 819 C CA . HIS A 1 105 ? -0.155 17.551 -3.100 1.00 61.03 105 HIS A CA 1
ATOM 820 C C . HIS A 1 105 ? -0.505 17.120 -4.526 1.00 61.03 105 HIS A C 1
ATOM 822 O O . HIS A 1 105 ? -1.088 17.916 -5.258 1.00 61.03 105 HIS A O 1
ATOM 828 N N . ILE A 1 106 ? -0.115 15.907 -4.933 1.00 65.00 106 ILE A N 1
ATOM 829 C CA . ILE A 1 106 ? -0.236 15.418 -6.313 1.00 65.00 106 ILE A CA 1
ATOM 830 C C . ILE A 1 106 ? -0.428 13.893 -6.284 1.00 65.00 106 ILE A C 1
ATOM 832 O O . ILE A 1 106 ? 0.311 13.200 -5.580 1.00 65.00 106 ILE A O 1
ATOM 836 N N . SER A 1 107 ? -1.399 13.382 -7.048 1.00 68.62 107 SER A N 1
ATOM 837 C CA . SER A 1 107 ? -1.542 11.948 -7.349 1.00 68.62 107 SER A CA 1
ATOM 838 C C . SER A 1 107 ? -0.462 11.515 -8.343 1.00 68.62 107 SER A C 1
ATOM 840 O O . SER A 1 107 ? -0.115 12.262 -9.261 1.00 68.62 107 SER A O 1
ATOM 842 N N . SER A 1 108 ? 0.070 10.301 -8.205 1.00 67.94 108 SER A N 1
ATOM 843 C CA . SER A 1 108 ? 1.119 9.806 -9.101 1.00 67.94 108 SER A CA 1
ATOM 844 C C . SER A 1 108 ? 0.641 9.537 -10.533 1.00 67.94 108 SER A C 1
ATOM 846 O O . SER A 1 108 ? 1.473 9.334 -11.413 1.00 67.94 108 SER A O 1
ATOM 848 N N . SER A 1 109 ? -0.663 9.679 -10.801 1.00 66.31 109 SER A N 1
ATOM 849 C CA . SER A 1 109 ? -1.237 9.784 -12.154 1.00 66.31 109 SER A CA 1
ATOM 850 C C . SER A 1 109 ? -0.535 10.811 -13.039 1.00 66.31 109 SER A C 1
ATOM 852 O O . SER A 1 109 ? -0.315 10.543 -14.217 1.00 66.31 109 SER A O 1
ATOM 854 N N . TYR A 1 110 ? -0.065 11.926 -12.476 1.00 68.38 110 TYR A N 1
ATOM 855 C CA . TYR A 1 110 ? 0.725 12.924 -13.202 1.00 68.38 110 TYR A CA 1
ATOM 856 C C . TYR A 1 110 ? 2.014 12.352 -13.837 1.00 68.38 110 TYR A C 1
ATOM 858 O O . TYR A 1 110 ? 2.536 12.916 -14.798 1.00 68.38 110 TYR A O 1
ATOM 866 N N . LEU A 1 111 ? 2.542 11.228 -13.331 1.00 69.50 111 LEU A N 1
ATOM 867 C CA . LEU A 1 111 ? 3.730 10.586 -13.899 1.00 69.50 111 LEU A CA 1
ATOM 868 C C . LEU A 1 111 ? 3.468 9.812 -15.194 1.00 69.50 111 LEU A C 1
ATOM 870 O O . LEU A 1 111 ? 4.424 9.520 -15.912 1.00 69.50 111 LEU A O 1
ATOM 874 N N . VAL A 1 112 ? 2.211 9.464 -15.471 1.00 64.25 112 VAL A N 1
ATOM 875 C CA . VAL A 1 112 ? 1.815 8.577 -16.576 1.00 64.25 112 VAL A CA 1
ATOM 876 C C . VAL A 1 112 ? 0.839 9.277 -17.523 1.00 64.25 112 VAL A C 1
ATOM 878 O O . VAL A 1 112 ? 0.911 9.079 -18.735 1.00 64.25 112 VAL A O 1
ATOM 881 N N . ASP A 1 113 ? -0.039 10.127 -16.991 1.00 62.97 113 ASP A N 1
ATOM 882 C CA . ASP A 1 113 ? -1.119 10.768 -17.729 1.00 62.97 113 ASP A CA 1
ATOM 883 C C . ASP A 1 113 ? -0.946 12.294 -17.788 1.00 62.97 113 ASP A C 1
ATOM 885 O O . ASP A 1 113 ? -1.328 13.051 -16.891 1.00 62.97 113 ASP A O 1
ATOM 889 N N . THR A 1 114 ? -0.387 12.767 -18.904 1.00 52.47 114 THR A N 1
ATOM 890 C CA . THR A 1 114 ? -0.268 14.203 -19.187 1.00 52.47 114 THR A CA 1
ATOM 891 C C . THR A 1 114 ? -1.600 14.852 -19.575 1.00 52.47 114 THR A C 1
ATOM 893 O O . THR A 1 114 ? -1.679 16.079 -19.610 1.00 52.47 114 THR A O 1
ATOM 896 N N . SER A 1 115 ? -2.641 14.063 -19.875 1.00 47.12 115 SER A N 1
ATOM 897 C CA . SER A 1 115 ? -3.984 14.553 -20.207 1.00 47.12 115 SER A CA 1
ATOM 898 C C . SER A 1 115 ? -4.800 14.880 -18.951 1.00 47.12 115 SER A C 1
ATOM 900 O O . SER A 1 115 ? -5.400 15.950 -18.896 1.00 47.12 115 SER A O 1
ATOM 902 N N . LYS A 1 116 ? -4.711 14.068 -17.887 1.00 47.59 116 LYS A N 1
ATOM 903 C CA . LYS A 1 116 ? -5.319 14.373 -16.572 1.00 47.59 116 LYS A CA 1
ATOM 904 C C . LYS A 1 116 ? -4.657 15.587 -15.905 1.00 47.59 116 LYS A C 1
ATOM 906 O O . LYS A 1 116 ? -5.321 16.485 -15.397 1.00 47.59 116 LYS A O 1
ATOM 911 N N . ALA A 1 117 ? -3.330 15.701 -16.040 1.00 46.41 117 ALA A N 1
ATOM 912 C CA . ALA A 1 117 ? -2.575 16.897 -15.649 1.00 46.41 117 ALA A CA 1
ATOM 913 C C . ALA A 1 117 ? -3.011 18.173 -16.404 1.00 46.41 117 ALA A C 1
ATOM 915 O O . ALA A 1 117 ? -2.851 19.290 -15.902 1.00 46.41 117 ALA A O 1
ATOM 916 N N . PHE A 1 118 ? -3.548 18.010 -17.617 1.00 42.00 118 PHE A N 1
ATOM 917 C CA . PHE A 1 118 ? -4.089 19.087 -18.439 1.00 42.00 118 PHE A CA 1
ATOM 918 C C . PHE A 1 118 ? -5.528 19.450 -18.032 1.00 42.00 118 PHE A C 1
ATOM 920 O O . PHE A 1 118 ? -5.839 20.639 -17.960 1.00 42.00 118 PHE A O 1
ATOM 927 N N . THR A 1 119 ? -6.381 18.478 -17.684 1.00 44.78 119 THR A N 1
ATOM 928 C CA . THR A 1 119 ? -7.760 18.731 -17.221 1.00 44.78 119 THR A CA 1
ATOM 929 C C . THR A 1 119 ? -7.819 19.327 -15.811 1.00 44.78 119 THR A C 1
ATOM 931 O O . THR A 1 119 ? -8.519 20.319 -15.603 1.00 44.78 119 THR A O 1
ATOM 934 N N . ASP A 1 120 ? -7.028 18.809 -14.865 1.00 43.38 120 ASP A N 1
ATOM 935 C CA . ASP A 1 120 ? -7.078 19.218 -13.450 1.00 43.38 120 ASP A CA 1
ATOM 936 C C . ASP A 1 120 ? -6.529 20.637 -13.218 1.00 43.38 120 ASP A C 1
ATOM 938 O O . ASP A 1 120 ? -6.950 21.341 -12.301 1.00 43.38 120 ASP A O 1
ATOM 942 N N . PHE A 1 121 ? -5.593 21.094 -14.058 1.00 40.19 121 PHE A N 1
ATOM 943 C CA . PHE A 1 121 ? -4.957 22.406 -13.904 1.00 40.19 121 PHE A CA 1
ATOM 944 C C . PHE A 1 121 ? -5.780 23.566 -14.474 1.00 40.19 121 PHE A C 1
ATOM 946 O O . PHE A 1 121 ? -5.683 24.685 -13.970 1.00 40.19 121 PHE A O 1
ATOM 953 N N . TRP A 1 122 ? -6.571 23.334 -15.523 1.00 36.06 122 TRP A N 1
ATOM 954 C CA . TRP A 1 122 ? -7.343 24.405 -16.159 1.00 36.06 122 TRP A CA 1
ATOM 955 C C . TRP A 1 122 ? -8.745 24.582 -15.582 1.00 36.06 122 TRP A C 1
ATOM 957 O O . TRP A 1 122 ? -9.439 25.509 -15.997 1.00 36.06 122 TRP A O 1
ATOM 967 N N . GLY A 1 123 ? -9.165 23.732 -14.635 1.00 37.88 123 GLY A N 1
ATOM 968 C CA . GLY A 1 123 ? -10.514 23.788 -14.073 1.00 37.88 123 GLY A CA 1
ATOM 969 C C . GLY A 1 123 ? -11.581 23.813 -15.167 1.00 37.88 123 GLY A C 1
ATOM 970 O O . GLY A 1 123 ? -12.597 24.480 -14.994 1.00 37.88 123 GLY A O 1
ATOM 971 N N . LEU A 1 124 ? -11.306 23.170 -16.312 1.00 42.12 124 LEU A N 1
ATOM 972 C CA . LEU A 1 124 ? -12.245 23.073 -17.419 1.00 42.12 124 LEU A CA 1
ATOM 973 C C . LEU A 1 124 ? -13.365 22.154 -16.939 1.00 42.12 124 LEU A C 1
ATOM 975 O O . LEU A 1 124 ? -13.120 20.967 -16.728 1.00 42.12 124 LEU A O 1
ATOM 979 N N . PRO A 1 125 ? -14.573 22.673 -16.700 1.00 37.12 125 PRO A N 1
ATOM 980 C CA . PRO A 1 125 ? -15.690 21.833 -16.313 1.00 37.12 125 PRO A CA 1
ATOM 981 C C . PRO A 1 125 ? -16.078 20.943 -17.496 1.00 37.12 125 PRO A C 1
ATOM 983 O O . PRO A 1 125 ? -15.683 21.201 -18.634 1.00 37.12 125 PRO A O 1
ATOM 986 N N . GLU A 1 126 ? -16.887 19.921 -17.228 1.00 41.62 126 GLU A N 1
ATOM 987 C CA . GLU A 1 126 ? -17.355 18.866 -18.149 1.00 41.62 126 GLU A CA 1
ATOM 988 C C . GLU A 1 126 ? -17.943 19.348 -19.498 1.00 41.62 126 GLU A C 1
ATOM 990 O O . GLU A 1 126 ? -18.233 18.541 -20.371 1.00 41.62 126 GLU A O 1
ATOM 995 N N . PHE A 1 127 ? -18.063 20.655 -19.734 1.00 40.50 127 PHE A N 1
ATOM 996 C CA . PHE A 1 127 ? -18.436 21.256 -21.014 1.00 40.50 127 PHE A CA 1
ATOM 997 C C . PHE A 1 127 ? -17.298 21.320 -22.052 1.00 40.50 127 PHE A C 1
ATOM 999 O O . PHE A 1 127 ? -17.335 22.152 -22.956 1.00 40.50 127 PHE A O 1
ATOM 1006 N N . ALA A 1 128 ? -16.299 20.436 -21.978 1.00 43.09 128 ALA A N 1
ATOM 1007 C CA . ALA A 1 128 ? -15.235 20.321 -22.980 1.00 43.09 128 ALA A CA 1
ATOM 1008 C C . ALA A 1 128 ? -15.652 19.556 -24.261 1.00 43.09 128 ALA A C 1
ATOM 1010 O O . ALA A 1 128 ? -14.787 19.131 -25.029 1.00 43.09 128 ALA A O 1
ATOM 1011 N N . GLU A 1 129 ? -16.953 19.459 -24.560 1.00 40.84 129 GLU A N 1
ATOM 1012 C CA . GLU A 1 129 ? -17.449 19.074 -25.894 1.00 40.84 129 GLU A CA 1
ATOM 1013 C C . GLU A 1 129 ? -16.772 19.841 -27.065 1.00 40.84 129 GLU A C 1
ATOM 1015 O O . GLU A 1 129 ? -16.529 19.216 -28.100 1.00 40.84 129 GLU A O 1
ATOM 1020 N N . PRO A 1 130 ? -16.362 21.130 -26.946 1.00 44.34 130 PRO A N 1
ATOM 1021 C CA . PRO A 1 130 ? -15.696 21.852 -28.034 1.00 44.34 130 PRO A CA 1
ATOM 1022 C C . PRO A 1 130 ? -14.284 21.354 -28.361 1.00 44.34 130 PRO A C 1
ATOM 1024 O O . PRO A 1 130 ? -13.783 21.617 -29.450 1.00 44.34 130 PRO A O 1
ATOM 1027 N N . ILE A 1 131 ? -13.605 20.681 -27.426 1.00 43.19 131 ILE A N 1
ATOM 1028 C CA . ILE A 1 131 ? -12.254 20.148 -27.662 1.00 43.19 131 ILE A CA 1
ATOM 1029 C C . ILE A 1 131 ? -12.361 18.799 -28.372 1.00 43.19 131 ILE A C 1
ATOM 1031 O O . ILE A 1 131 ? -11.606 18.535 -29.304 1.00 43.19 131 ILE A O 1
ATOM 1035 N N . GLU A 1 132 ? -13.340 17.970 -28.001 1.00 44.16 132 GLU A N 1
ATOM 1036 C CA . GLU A 1 132 ? -13.608 16.717 -28.708 1.00 44.16 132 GLU A CA 1
ATOM 1037 C C . GLU A 1 132 ? -14.099 16.975 -30.142 1.00 44.16 132 GLU A C 1
ATOM 1039 O O . GLU A 1 132 ? -13.675 16.273 -31.061 1.00 44.16 132 GLU A O 1
ATOM 1044 N N . SER A 1 133 ? -14.917 18.017 -30.363 1.00 42.12 133 SER A N 1
ATOM 1045 C CA . SER A 1 133 ? -15.300 18.455 -31.713 1.00 42.12 133 SER A CA 1
ATOM 1046 C C . SER A 1 133 ? -14.122 19.044 -32.489 1.00 42.12 133 SER A C 1
ATOM 1048 O O . SER A 1 133 ? -13.960 18.712 -33.656 1.00 42.12 133 SER A O 1
ATOM 1050 N N . PHE A 1 134 ? -13.234 19.809 -31.844 1.00 45.00 134 PHE A N 1
ATOM 1051 C CA . PHE A 1 134 ? -11.998 20.300 -32.461 1.00 45.00 134 PHE A CA 1
ATOM 1052 C C . PHE A 1 134 ? -11.091 19.146 -32.915 1.00 45.00 134 PHE A C 1
ATOM 1054 O O . PHE A 1 134 ? -10.603 19.154 -34.043 1.00 45.00 134 PHE A O 1
ATOM 1061 N N . PHE A 1 135 ? -10.916 18.102 -32.096 1.00 46.28 135 PHE A N 1
ATOM 1062 C CA . PHE A 1 135 ? -10.167 16.905 -32.494 1.00 46.28 135 PHE A CA 1
ATOM 1063 C C . PHE A 1 135 ? -10.903 16.059 -33.545 1.00 46.28 135 PHE A C 1
ATOM 1065 O O . PHE A 1 135 ? -10.240 15.519 -34.427 1.00 46.28 135 PHE A O 1
ATOM 1072 N N . LYS A 1 136 ? -12.240 15.955 -33.508 1.00 45.09 136 LYS A N 1
ATOM 1073 C CA . LYS A 1 136 ? -13.042 15.251 -34.532 1.00 45.09 136 LYS A CA 1
ATOM 1074 C C . LYS A 1 136 ? -13.049 15.964 -35.883 1.00 45.09 136 LYS A C 1
ATOM 1076 O O . LYS A 1 136 ? -12.918 15.280 -36.892 1.00 45.09 136 LYS A O 1
ATOM 1081 N N . ASP 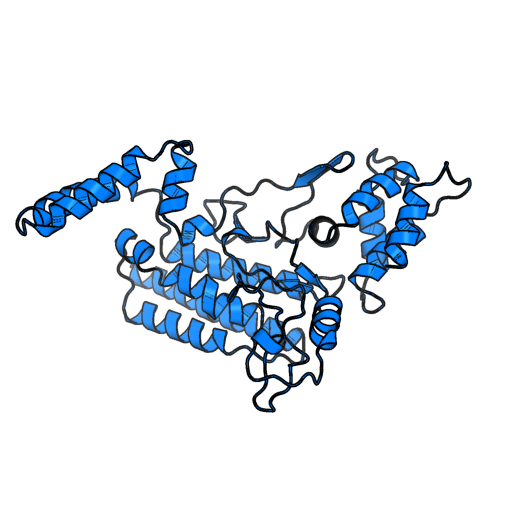A 1 137 ? -13.150 17.290 -35.912 1.00 47.25 137 ASP A N 1
ATOM 1082 C CA . ASP A 1 137 ? -13.085 18.091 -37.142 1.00 47.25 137 ASP A CA 1
ATOM 1083 C C . ASP A 1 137 ? -11.671 18.051 -37.736 1.00 47.25 137 ASP A C 1
ATOM 1085 O O . ASP A 1 137 ? -11.509 17.851 -38.940 1.00 47.25 137 ASP A O 1
ATOM 1089 N N . ILE A 1 138 ? -10.635 18.088 -36.887 1.00 43.34 138 ILE A N 1
ATOM 1090 C CA . ILE A 1 138 ? -9.248 17.851 -37.307 1.00 43.34 138 ILE A CA 1
ATOM 1091 C C . ILE A 1 138 ? -9.092 16.430 -37.874 1.00 43.34 138 ILE A C 1
ATOM 1093 O O . ILE A 1 138 ? -8.647 16.275 -39.004 1.00 43.34 138 ILE A O 1
ATOM 1097 N N . LEU A 1 139 ? -9.512 15.380 -37.160 1.00 41.12 139 LEU A N 1
ATOM 1098 C CA . LEU A 1 139 ? -9.442 13.985 -37.633 1.00 41.12 139 LEU A CA 1
ATOM 1099 C C . LEU A 1 139 ? -10.289 13.722 -38.891 1.00 41.12 139 LEU A C 1
ATOM 1101 O O . LEU A 1 139 ? -9.916 12.877 -39.707 1.00 41.12 139 LEU A O 1
ATOM 1105 N N . GLY A 1 140 ? -11.387 14.456 -39.076 1.00 42.34 140 GLY A N 1
ATOM 1106 C CA . GLY A 1 140 ? -12.241 14.412 -40.262 1.00 42.34 140 GLY A CA 1
ATOM 1107 C C . GLY A 1 140 ? -11.589 15.030 -41.502 1.00 42.34 140 GLY A C 1
ATOM 1108 O O . GLY A 1 140 ? -11.679 14.452 -42.589 1.00 42.34 140 GLY A O 1
ATOM 1109 N N . GLU A 1 141 ? -10.875 16.149 -41.351 1.00 41.69 141 GLU A N 1
ATOM 1110 C CA . GLU A 1 141 ? -10.147 16.800 -42.452 1.00 41.69 141 GLU A CA 1
ATOM 1111 C C . GLU A 1 141 ? -8.773 16.165 -42.753 1.00 41.69 141 GLU A C 1
ATOM 1113 O O . GLU A 1 141 ? -8.318 16.198 -43.902 1.00 41.69 141 GLU A O 1
ATOM 1118 N N . LEU A 1 142 ? -8.153 15.474 -41.783 1.00 40.41 142 LEU A N 1
ATOM 1119 C CA . LEU A 1 142 ? -6.890 14.726 -41.944 1.00 40.41 142 LEU A CA 1
ATOM 1120 C C . LEU A 1 142 ? -6.962 13.590 -42.985 1.00 40.41 142 LEU A C 1
ATOM 1122 O O . LEU A 1 142 ? -5.928 13.071 -43.409 1.00 40.41 142 LEU A O 1
ATOM 1126 N N . ARG A 1 143 ? -8.162 13.210 -43.445 1.00 42.59 143 ARG A N 1
ATOM 1127 C CA . ARG A 1 143 ? -8.357 12.163 -44.460 1.00 42.59 143 ARG A CA 1
ATOM 1128 C C . ARG A 1 143 ? -7.987 12.602 -45.887 1.00 42.59 143 ARG A C 1
ATOM 1130 O O . ARG A 1 143 ? -7.741 11.727 -46.714 1.00 42.59 143 ARG A O 1
ATOM 1137 N N . ASN A 1 144 ? -7.933 13.905 -46.194 1.00 43.97 144 ASN A N 1
ATOM 1138 C CA . ASN A 1 144 ? -7.924 14.368 -47.593 1.00 43.97 144 ASN A CA 1
ATOM 1139 C C . ASN A 1 144 ? -6.773 15.297 -48.016 1.00 43.97 144 ASN A C 1
ATOM 1141 O O . ASN A 1 144 ? -6.727 15.650 -49.194 1.00 43.97 144 ASN A O 1
ATOM 1145 N N . ASN A 1 145 ? -5.831 15.687 -47.147 1.00 47.03 145 ASN A N 1
ATOM 1146 C CA . ASN A 1 145 ? -4.717 16.527 -47.605 1.00 47.03 145 ASN A CA 1
ATOM 1147 C C . ASN A 1 145 ? -3.407 16.290 -46.837 1.00 47.03 145 ASN A C 1
ATOM 1149 O O . ASN A 1 145 ? -3.270 16.625 -45.664 1.00 47.03 145 ASN A O 1
ATOM 1153 N N . TYR A 1 146 ? -2.423 15.719 -47.535 1.00 43.94 146 TYR A N 1
ATOM 1154 C CA . TYR A 1 146 ? -1.154 15.234 -46.975 1.00 43.94 146 TYR A CA 1
ATOM 1155 C C . TYR A 1 146 ? -0.153 16.360 -46.642 1.00 43.94 146 TYR A C 1
ATOM 1157 O O . TYR A 1 146 ? 0.855 16.129 -45.984 1.00 43.94 146 TYR A O 1
ATOM 1165 N N . THR A 1 147 ? -0.409 17.593 -47.087 1.00 45.41 147 THR A N 1
ATOM 1166 C CA . THR A 1 147 ? 0.550 18.712 -47.025 1.00 45.41 147 THR A CA 1
ATOM 1167 C C . THR A 1 147 ? 0.423 19.601 -45.786 1.00 45.41 147 THR A C 1
ATOM 1169 O O . THR A 1 147 ? 1.301 20.425 -45.553 1.00 45.41 147 THR A O 1
ATOM 1172 N N . TRP A 1 148 ? -0.626 19.437 -44.972 1.00 41.47 148 TRP A N 1
ATOM 1173 C CA . TRP A 1 148 ? -0.860 20.259 -43.772 1.00 41.47 148 TRP A CA 1
ATOM 1174 C C . TRP A 1 148 ? -0.249 19.653 -42.498 1.00 41.47 148 TRP A C 1
ATOM 1176 O O . TRP A 1 148 ? -0.094 20.353 -41.499 1.00 41.47 148 TRP A O 1
ATOM 1186 N N . PHE A 1 149 ? 0.141 18.373 -42.536 1.00 39.81 149 PHE A N 1
ATOM 1187 C CA . PHE A 1 149 ? 0.722 17.660 -41.394 1.00 39.81 149 PHE A CA 1
ATOM 1188 C C . PHE A 1 149 ? 2.013 18.310 -40.878 1.00 39.81 149 PHE A C 1
ATOM 1190 O O . PHE A 1 149 ? 2.178 18.421 -39.670 1.00 39.81 149 PHE A O 1
ATOM 1197 N N . GLU A 1 150 ? 2.888 18.799 -41.758 1.00 39.81 150 GLU A N 1
ATOM 1198 C CA . GLU A 1 150 ? 4.183 19.385 -41.369 1.00 39.81 150 GLU A CA 1
ATOM 1199 C C . GLU A 1 150 ? 4.017 20.713 -40.604 1.00 39.81 150 GLU A C 1
ATOM 1201 O O . GLU A 1 150 ? 4.638 20.926 -39.565 1.00 39.81 150 GLU A O 1
ATOM 1206 N N . THR A 1 151 ? 3.108 21.590 -41.047 1.00 39.81 151 THR A N 1
ATOM 1207 C CA . THR A 1 151 ? 2.885 22.903 -40.410 1.00 39.81 151 THR A CA 1
ATOM 1208 C C . THR A 1 151 ? 2.090 22.782 -39.104 1.00 39.81 151 THR A C 1
ATOM 1210 O O . THR A 1 151 ? 2.349 23.504 -38.141 1.00 39.81 151 THR A O 1
ATOM 1213 N N . LEU A 1 152 ? 1.135 21.848 -39.037 1.00 44.78 152 LEU A N 1
ATOM 1214 C CA . LEU A 1 152 ? 0.342 21.597 -37.830 1.00 44.78 152 LEU A CA 1
ATOM 1215 C C . LEU A 1 152 ? 1.169 20.873 -36.754 1.00 44.78 152 LEU A C 1
ATOM 1217 O O . LEU A 1 152 ? 1.011 21.167 -35.569 1.00 44.78 152 LEU A O 1
ATOM 1221 N N . HIS A 1 153 ? 2.097 19.994 -37.160 1.00 46.34 153 HIS A N 1
ATOM 1222 C CA . HIS A 1 153 ? 3.075 19.378 -36.263 1.00 46.34 153 HIS A CA 1
ATOM 1223 C C . HIS A 1 153 ? 3.935 20.444 -35.590 1.00 46.34 153 HIS A C 1
ATOM 1225 O O . HIS A 1 153 ? 4.105 20.393 -34.381 1.00 46.34 153 HIS A O 1
ATOM 1231 N N . GLU A 1 154 ? 4.399 21.455 -36.326 1.00 41.72 154 GLU A N 1
ATOM 1232 C CA . GLU A 1 154 ? 5.235 22.524 -35.774 1.00 41.72 154 GLU A CA 1
ATOM 1233 C C . GLU A 1 154 ? 4.473 23.405 -34.764 1.00 41.72 154 GLU A C 1
ATOM 1235 O O . GLU A 1 154 ? 4.977 23.668 -33.673 1.00 41.72 154 GLU A O 1
ATOM 1240 N N . TYR A 1 155 ? 3.221 23.786 -35.051 1.00 44.66 155 TYR A N 1
ATOM 1241 C CA . TYR A 1 155 ? 2.398 24.587 -34.129 1.00 44.66 155 TYR A CA 1
ATOM 1242 C C . TYR A 1 155 ? 1.926 23.806 -32.895 1.00 44.66 155 TYR A C 1
ATOM 1244 O O . TYR A 1 155 ? 1.992 24.337 -31.785 1.00 44.66 155 TYR A O 1
ATOM 1252 N N . ILE A 1 156 ? 1.499 22.547 -33.053 1.00 50.44 156 ILE A N 1
ATOM 1253 C CA . ILE A 1 156 ? 1.152 21.663 -31.928 1.00 50.44 156 ILE A CA 1
ATOM 1254 C C . ILE A 1 156 ? 2.399 21.358 -31.100 1.00 50.44 156 ILE A C 1
ATOM 1256 O O . ILE A 1 156 ? 2.348 21.423 -29.876 1.00 50.44 156 ILE A O 1
ATOM 1260 N N . TYR A 1 157 ? 3.539 21.102 -31.742 1.00 46.22 157 TYR A N 1
ATOM 1261 C CA . TYR A 1 157 ? 4.812 20.883 -31.067 1.00 46.22 157 TYR A CA 1
ATOM 1262 C C . TYR A 1 157 ? 5.253 22.121 -30.287 1.00 46.22 157 TYR A C 1
ATOM 1264 O O . TYR A 1 157 ? 5.651 21.977 -29.138 1.00 46.22 157 TYR A O 1
ATOM 1272 N N . ILE A 1 158 ? 5.133 23.333 -30.841 1.00 47.69 158 ILE A N 1
ATOM 1273 C CA . ILE A 1 158 ? 5.444 24.594 -30.144 1.00 47.69 158 ILE A CA 1
ATOM 1274 C C . ILE A 1 158 ? 4.453 24.866 -28.999 1.00 47.69 158 ILE A C 1
ATOM 1276 O O . ILE A 1 158 ? 4.867 25.336 -27.937 1.00 47.69 158 ILE A O 1
ATOM 1280 N N . PHE A 1 159 ? 3.166 24.556 -29.177 1.00 49.84 159 PHE A N 1
ATOM 1281 C CA . PHE A 1 159 ? 2.132 24.715 -28.148 1.00 49.84 159 PHE A CA 1
ATOM 1282 C C . PHE A 1 159 ? 2.347 23.744 -26.976 1.00 49.84 159 PHE A C 1
ATOM 1284 O O . PHE A 1 159 ? 2.416 24.169 -25.823 1.00 49.84 159 PHE A O 1
ATOM 1291 N N . ILE A 1 160 ? 2.589 22.465 -27.274 1.00 48.41 160 ILE A N 1
ATOM 1292 C CA . ILE A 1 160 ? 3.002 21.441 -26.308 1.00 48.41 160 ILE A CA 1
ATOM 1293 C C . ILE A 1 160 ? 4.339 21.827 -25.660 1.00 48.41 160 ILE A C 1
ATOM 1295 O O . ILE A 1 160 ? 4.476 21.731 -24.446 1.00 48.41 160 ILE A O 1
ATOM 1299 N N . LYS A 1 161 ? 5.307 22.348 -26.424 1.00 45.38 161 LYS A N 1
ATOM 1300 C CA . LYS A 1 161 ? 6.611 22.810 -25.920 1.00 45.38 161 LYS A CA 1
ATOM 1301 C C . LYS A 1 161 ? 6.511 24.010 -24.975 1.00 45.38 161 LYS A C 1
ATOM 1303 O O . LYS A 1 161 ? 7.289 24.102 -24.031 1.00 45.38 161 LYS A O 1
ATOM 1308 N N . ARG A 1 162 ? 5.541 24.907 -25.176 1.00 46.12 162 ARG A N 1
ATOM 1309 C CA . ARG A 1 162 ? 5.233 25.995 -24.228 1.00 46.12 162 ARG A CA 1
ATOM 1310 C C . ARG A 1 162 ? 4.509 25.511 -22.974 1.00 46.12 162 ARG A C 1
ATOM 1312 O O . ARG A 1 162 ? 4.696 26.110 -21.925 1.00 46.12 162 ARG A O 1
ATOM 1319 N N . LEU A 1 163 ? 3.739 24.428 -23.062 1.00 49.03 163 LEU A N 1
ATOM 1320 C CA . LEU A 1 163 ? 3.164 23.749 -21.895 1.00 49.03 163 LEU A CA 1
ATOM 1321 C C . LEU A 1 163 ? 4.194 22.851 -21.160 1.00 49.03 163 LEU A C 1
ATOM 1323 O O . LEU A 1 163 ? 3.996 22.555 -19.984 1.00 49.03 163 LEU A O 1
ATOM 1327 N N . ARG A 1 164 ? 5.290 22.442 -21.832 1.00 47.94 164 ARG A N 1
ATOM 1328 C CA . ARG A 1 164 ? 6.263 21.401 -21.412 1.00 47.94 164 ARG A CA 1
ATOM 1329 C C . ARG A 1 164 ? 7.201 21.751 -20.253 1.00 47.94 164 ARG A C 1
ATOM 1331 O O . ARG A 1 164 ? 7.566 20.829 -19.533 1.00 47.94 164 ARG A O 1
ATOM 1338 N N . GLN A 1 165 ? 7.682 22.987 -20.094 1.00 45.16 165 GLN A N 1
ATOM 1339 C CA . GLN A 1 165 ? 8.940 23.177 -19.339 1.00 45.16 165 GLN A CA 1
ATOM 1340 C C . GLN A 1 165 ? 8.851 22.954 -17.819 1.00 45.16 165 GLN A C 1
ATOM 1342 O O . GLN A 1 165 ? 9.842 22.525 -17.238 1.00 45.16 165 GLN A O 1
ATOM 1347 N N . ASP A 1 166 ? 7.680 23.113 -17.200 1.00 49.97 166 ASP A N 1
ATOM 1348 C CA . ASP A 1 166 ? 7.536 22.935 -15.745 1.00 49.97 166 ASP A CA 1
ATOM 1349 C C . ASP A 1 166 ? 6.768 21.660 -15.345 1.00 49.97 166 ASP A C 1
ATOM 1351 O O . ASP A 1 166 ? 6.613 21.388 -14.154 1.00 49.97 166 ASP A O 1
ATOM 1355 N N . LYS A 1 167 ? 6.249 20.878 -16.314 1.00 61.62 167 LYS A N 1
ATOM 1356 C CA . LYS A 1 167 ? 5.155 19.917 -16.053 1.00 61.62 167 LYS A CA 1
ATOM 1357 C C . LYS A 1 167 ? 5.277 18.502 -16.642 1.00 61.62 167 LYS A C 1
ATOM 1359 O O . LYS A 1 167 ? 4.299 17.760 -16.649 1.00 61.62 167 LYS A O 1
ATOM 1364 N N . VAL A 1 168 ? 6.450 18.088 -17.116 1.00 68.06 168 VAL A N 1
ATOM 1365 C CA . VAL A 1 168 ? 6.705 16.678 -17.476 1.00 68.06 168 VAL A CA 1
ATOM 1366 C C . VAL A 1 168 ? 7.814 16.142 -16.574 1.00 68.06 168 VAL A C 1
ATOM 1368 O O . VAL A 1 168 ? 8.882 16.754 -16.513 1.00 68.06 168 VAL A O 1
ATOM 1371 N N . PRO A 1 169 ? 7.607 15.024 -15.855 1.00 76.62 169 PRO A N 1
ATOM 1372 C CA . PRO A 1 169 ? 8.610 14.517 -14.933 1.00 76.62 169 PRO A CA 1
ATOM 1373 C C . PRO A 1 169 ? 9.847 14.007 -15.683 1.00 76.62 169 PRO A C 1
ATOM 1375 O O . PRO A 1 169 ? 9.782 13.136 -16.557 1.00 76.62 169 PRO A O 1
ATOM 1378 N N . SER A 1 170 ? 11.013 14.515 -15.292 1.00 80.00 170 SER A N 1
ATOM 1379 C CA . SER A 1 170 ? 12.309 14.022 -15.763 1.00 80.00 170 SER A CA 1
ATOM 1380 C C . SER A 1 170 ? 12.503 12.541 -15.423 1.00 80.00 170 SER A C 1
ATOM 1382 O O . SER A 1 170 ? 11.887 12.003 -14.498 1.00 80.00 170 SER A O 1
ATOM 1384 N N . LEU A 1 171 ? 13.410 11.861 -16.132 1.00 83.62 171 LEU A N 1
ATOM 1385 C CA . LEU A 1 171 ? 13.755 10.469 -15.805 1.00 83.62 171 LEU A CA 1
ATOM 1386 C C . LEU A 1 171 ? 14.239 10.315 -14.349 1.00 83.62 171 LEU A C 1
ATOM 1388 O O . LEU A 1 171 ? 13.933 9.324 -13.691 1.00 83.62 171 LEU A O 1
ATOM 1392 N N . GLN A 1 172 ? 14.930 11.326 -13.817 1.00 85.81 172 GLN A N 1
ATOM 1393 C CA . GLN A 1 172 ? 15.381 11.341 -12.427 1.00 85.81 172 GLN A CA 1
ATOM 1394 C C . GLN A 1 172 ? 14.209 11.383 -11.436 1.00 85.81 172 GLN A C 1
ATOM 1396 O O . GLN A 1 172 ? 14.206 10.618 -10.476 1.00 85.81 172 GLN A O 1
ATOM 1401 N N . GLN A 1 173 ? 13.197 12.221 -11.680 1.00 84.44 173 GLN A N 1
ATOM 1402 C CA . GLN A 1 173 ? 11.994 12.295 -10.836 1.00 84.44 173 GLN A CA 1
ATOM 1403 C C . GLN A 1 173 ? 11.197 10.984 -10.878 1.00 84.44 173 GLN A C 1
ATOM 1405 O O . GLN A 1 173 ? 10.738 10.499 -9.847 1.00 84.44 173 GLN A O 1
ATOM 1410 N N . ARG A 1 174 ? 11.115 10.354 -12.054 1.00 87.69 174 ARG A N 1
ATOM 1411 C CA . ARG A 1 174 ? 10.485 9.037 -12.225 1.00 87.69 174 ARG A CA 1
ATOM 1412 C C . ARG A 1 174 ? 11.208 7.931 -11.451 1.00 87.69 174 ARG A C 1
ATOM 1414 O O . ARG A 1 174 ? 10.565 7.127 -10.785 1.00 87.69 174 ARG A O 1
ATOM 1421 N N . ILE A 1 175 ? 12.543 7.914 -11.461 1.00 89.69 175 ILE A N 1
ATOM 1422 C CA . ILE A 1 175 ? 13.324 6.957 -10.656 1.00 89.69 175 ILE A CA 1
ATOM 1423 C C . ILE A 1 175 ? 13.197 7.252 -9.158 1.00 89.69 175 ILE A C 1
ATOM 1425 O O . ILE A 1 175 ? 13.089 6.320 -8.365 1.00 89.69 175 ILE A O 1
ATOM 1429 N N . GLN A 1 176 ? 13.167 8.524 -8.749 1.00 89.56 176 GLN A N 1
ATOM 1430 C CA . GLN A 1 176 ? 12.918 8.895 -7.351 1.00 89.56 176 GLN A CA 1
ATOM 1431 C C . GLN A 1 176 ? 11.560 8.386 -6.857 1.00 89.56 176 GLN A C 1
ATOM 1433 O O . GLN A 1 176 ? 11.485 7.885 -5.737 1.00 89.56 176 GLN A O 1
ATOM 1438 N N . PHE A 1 177 ? 10.525 8.441 -7.698 1.00 89.69 177 PHE A N 1
ATOM 1439 C CA . PHE A 1 177 ? 9.228 7.838 -7.399 1.00 89.69 177 PHE A CA 1
ATOM 1440 C C . PHE A 1 177 ? 9.312 6.319 -7.217 1.00 89.69 177 PHE A C 1
ATOM 1442 O O . PHE A 1 177 ? 8.756 5.792 -6.254 1.00 89.69 177 PHE A O 1
ATOM 1449 N N . ILE A 1 178 ? 10.033 5.609 -8.091 1.00 92.25 178 ILE A N 1
ATOM 1450 C CA . ILE A 1 178 ? 10.238 4.158 -7.953 1.00 92.25 178 ILE A CA 1
ATOM 1451 C C . ILE A 1 178 ? 10.924 3.838 -6.621 1.00 92.25 178 ILE A C 1
ATOM 1453 O O . ILE A 1 178 ? 10.475 2.957 -5.890 1.00 92.25 178 ILE A O 1
ATOM 1457 N N . LEU A 1 179 ? 11.983 4.575 -6.273 1.00 93.25 179 LEU A N 1
ATOM 1458 C CA . LEU A 1 179 ? 12.694 4.398 -5.004 1.00 93.25 179 LEU A CA 1
ATOM 1459 C C . LEU A 1 179 ? 11.768 4.646 -3.804 1.00 93.25 179 LEU A C 1
ATOM 1461 O O . LEU A 1 179 ? 11.685 3.794 -2.922 1.00 93.25 179 LEU A O 1
ATOM 1465 N N . GLY A 1 180 ? 11.008 5.745 -3.813 1.00 91.31 180 GLY A N 1
ATOM 1466 C CA . GLY A 1 180 ? 10.030 6.045 -2.764 1.00 91.31 180 GLY A CA 1
ATOM 1467 C C . GLY A 1 180 ? 8.927 4.989 -2.652 1.00 91.31 180 GLY A C 1
ATOM 1468 O O . GLY A 1 180 ? 8.555 4.595 -1.551 1.00 91.31 180 GLY A O 1
ATOM 1469 N N . SER A 1 181 ? 8.453 4.452 -3.778 1.00 92.06 181 SER A N 1
ATOM 1470 C CA . SER A 1 181 ? 7.450 3.378 -3.811 1.00 92.06 181 SER A CA 1
ATOM 1471 C C . SER A 1 181 ? 7.986 2.060 -3.239 1.00 92.06 181 SER A C 1
ATOM 1473 O O . SER A 1 181 ? 7.257 1.317 -2.583 1.00 92.06 181 SER A O 1
ATOM 1475 N N . LEU A 1 182 ? 9.273 1.764 -3.445 1.00 93.38 182 LEU A N 1
ATOM 1476 C CA . LEU A 1 182 ? 9.938 0.602 -2.848 1.00 93.38 182 LEU A CA 1
ATOM 1477 C C . LEU A 1 182 ? 10.139 0.779 -1.335 1.00 93.38 182 LEU A C 1
ATOM 1479 O O . LEU A 1 182 ? 9.932 -0.172 -0.580 1.00 93.38 182 LEU A O 1
ATOM 1483 N N . GLU A 1 183 ? 10.493 1.983 -0.876 1.00 92.00 183 GLU A N 1
ATOM 1484 C CA . GLU A 1 183 ? 10.547 2.315 0.556 1.00 92.00 183 GLU A CA 1
ATOM 1485 C C . GLU A 1 183 ? 9.158 2.204 1.205 1.00 92.00 183 GLU A C 1
ATOM 1487 O O . GLU A 1 183 ? 9.017 1.618 2.282 1.00 92.00 183 GLU A O 1
ATOM 1492 N N . MET A 1 184 ? 8.123 2.687 0.510 1.00 91.31 184 MET A N 1
ATOM 1493 C CA . MET A 1 184 ? 6.722 2.555 0.902 1.00 91.31 184 MET A CA 1
ATO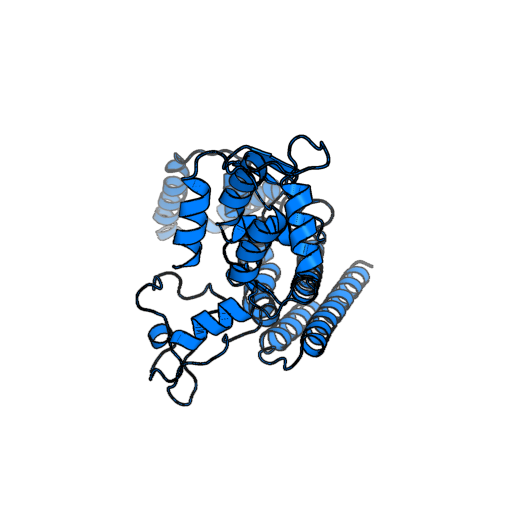M 1494 C C . MET A 1 184 ? 6.322 1.085 1.067 1.00 91.31 184 MET A C 1
ATOM 1496 O O . MET A 1 184 ? 5.822 0.692 2.123 1.00 91.31 184 MET A O 1
ATOM 1500 N N . LEU A 1 185 ? 6.614 0.248 0.066 1.00 91.38 185 LEU A N 1
ATOM 1501 C CA . LEU A 1 185 ? 6.347 -1.187 0.131 1.00 91.38 185 LEU A CA 1
ATOM 1502 C C . LEU A 1 185 ? 7.113 -1.866 1.274 1.00 91.38 185 LEU A C 1
ATOM 1504 O O . LEU A 1 185 ? 6.544 -2.677 2.003 1.00 91.38 185 LEU A O 1
ATOM 1508 N N . SER A 1 186 ? 8.385 -1.518 1.477 1.00 90.50 186 SER A N 1
ATOM 1509 C CA . SER A 1 186 ? 9.186 -2.060 2.580 1.00 90.50 186 SER A CA 1
ATOM 1510 C C . SER A 1 186 ? 8.564 -1.752 3.946 1.00 90.50 186 SER A C 1
ATOM 1512 O O . SER A 1 186 ? 8.592 -2.603 4.839 1.00 90.50 186 SER A O 1
ATOM 1514 N N . SER A 1 187 ? 7.998 -0.556 4.124 1.00 88.81 187 SER A N 1
ATOM 1515 C CA . SER A 1 187 ? 7.327 -0.171 5.369 1.00 88.81 187 SER A CA 1
ATOM 1516 C C . SER A 1 187 ? 5.982 -0.872 5.555 1.00 88.81 187 SER A C 1
ATOM 1518 O O . SER A 1 187 ? 5.638 -1.192 6.690 1.00 88.81 187 SER A O 1
ATOM 1520 N N . LEU A 1 188 ? 5.227 -1.111 4.476 1.00 88.25 188 LEU A N 1
ATOM 1521 C CA . LEU A 1 188 ? 3.978 -1.884 4.518 1.00 88.25 188 LEU A CA 1
ATOM 1522 C C . LEU A 1 188 ? 4.250 -3.320 4.976 1.00 88.25 188 LEU A C 1
ATOM 1524 O O . LEU A 1 188 ? 3.573 -3.846 5.852 1.00 88.25 188 LEU A O 1
ATOM 1528 N N . VAL A 1 189 ? 5.297 -3.934 4.428 1.00 84.69 189 VAL A N 1
ATOM 1529 C CA . VAL A 1 189 ? 5.711 -5.298 4.779 1.00 84.69 189 VAL A CA 1
ATOM 1530 C C . VAL A 1 189 ? 6.248 -5.382 6.210 1.00 84.69 189 VAL A C 1
ATOM 1532 O O . VAL A 1 189 ? 6.010 -6.367 6.902 1.00 84.69 189 VAL A O 1
ATOM 1535 N N . SER A 1 190 ? 6.947 -4.343 6.674 1.00 83.31 190 SER A N 1
ATOM 1536 C CA . SER A 1 190 ? 7.518 -4.274 8.029 1.00 83.31 190 SER A CA 1
ATOM 1537 C C . SER A 1 190 ? 6.530 -3.742 9.075 1.00 83.31 190 SER A C 1
ATOM 1539 O O . SER A 1 190 ? 6.944 -3.253 10.128 1.00 83.31 190 SER A O 1
ATOM 1541 N N . PHE A 1 191 ? 5.228 -3.778 8.790 1.00 83.31 191 PHE A N 1
ATOM 1542 C CA . PHE A 1 191 ? 4.218 -3.201 9.661 1.00 83.31 191 PHE A CA 1
ATOM 1543 C C . PHE A 1 191 ? 4.141 -3.926 11.014 1.00 83.31 191 PHE A C 1
ATOM 1545 O O . PHE A 1 191 ? 3.926 -5.134 11.101 1.00 83.31 191 PHE A O 1
ATOM 1552 N N . GLN A 1 192 ? 4.286 -3.156 12.094 1.00 78.00 192 GLN A N 1
ATOM 1553 C CA . GLN A 1 192 ? 4.492 -3.668 13.455 1.00 78.00 192 GLN A CA 1
ATOM 1554 C C . GLN A 1 192 ? 3.338 -4.516 14.020 1.00 78.00 192 GLN A C 1
ATOM 1556 O O . GLN A 1 192 ? 3.551 -5.305 14.941 1.00 78.00 192 GLN A O 1
ATOM 1561 N N . TYR A 1 193 ? 2.123 -4.379 13.478 1.00 77.50 193 TYR A N 1
ATOM 1562 C CA . TYR A 1 193 ? 0.933 -5.078 13.978 1.00 77.50 193 TYR A CA 1
ATOM 1563 C C . TYR A 1 193 ? 0.540 -6.318 13.161 1.00 77.50 193 TYR A C 1
ATOM 1565 O O . TYR A 1 193 ? -0.349 -7.061 13.583 1.00 77.50 193 TYR A O 1
ATOM 1573 N N . GLY A 1 194 ? 1.204 -6.576 12.031 1.00 76.12 194 GLY A N 1
ATOM 1574 C CA . GLY A 1 194 ? 0.977 -7.765 11.211 1.00 76.12 194 GLY A CA 1
ATOM 1575 C C . GLY A 1 194 ? 1.230 -7.529 9.725 1.00 76.12 194 GLY A C 1
ATOM 1576 O O . GLY A 1 194 ? 1.294 -6.397 9.261 1.00 76.12 194 GLY A O 1
ATOM 1577 N N . GLU A 1 195 ? 1.341 -8.615 8.964 1.00 78.38 195 GLU A N 1
ATOM 1578 C CA . GLU A 1 195 ? 1.556 -8.538 7.519 1.00 78.38 195 GLU A CA 1
ATOM 1579 C C . GLU A 1 195 ? 0.307 -8.014 6.798 1.00 78.38 195 GLU A C 1
ATOM 1581 O O . GLU A 1 195 ? -0.799 -8.554 6.959 1.00 78.38 195 GLU A O 1
ATOM 1586 N N . VAL A 1 196 ? 0.503 -7.001 5.955 1.00 85.25 196 VAL A N 1
ATOM 1587 C CA . VAL A 1 196 ? -0.523 -6.454 5.065 1.00 85.25 196 VAL A CA 1
ATOM 1588 C C . VAL A 1 196 ? -0.121 -6.622 3.604 1.00 85.25 196 VAL A C 1
ATOM 1590 O O . VAL A 1 196 ? 1.058 -6.709 3.268 1.00 85.25 196 VAL A O 1
ATOM 1593 N N . MET A 1 197 ? -1.124 -6.684 2.740 1.00 84.19 197 MET A N 1
ATOM 1594 C CA . MET A 1 197 ? -0.983 -6.760 1.297 1.00 84.19 197 MET A CA 1
ATOM 1595 C C . MET A 1 197 ? -1.844 -5.673 0.669 1.00 84.19 197 MET A C 1
ATOM 1597 O O . MET A 1 197 ? -2.986 -5.460 1.079 1.00 84.19 197 MET A O 1
ATOM 1601 N N . TRP A 1 198 ? -1.276 -4.993 -0.319 1.00 88.19 198 TRP A N 1
ATOM 1602 C CA . TRP A 1 198 ? -1.951 -3.942 -1.066 1.00 88.19 198 TRP A CA 1
ATOM 1603 C C . TRP A 1 198 ? -2.545 -4.528 -2.345 1.00 88.19 198 TRP A C 1
ATOM 1605 O O . TRP A 1 198 ? -1.811 -5.027 -3.196 1.00 88.19 198 TRP A O 1
ATOM 1615 N N . CYS A 1 199 ? -3.869 -4.551 -2.443 1.00 85.44 199 CYS A N 1
ATOM 1616 C CA . CYS A 1 199 ? -4.569 -5.266 -3.501 1.00 85.44 199 CYS A CA 1
ATOM 1617 C C . CYS A 1 199 ? -4.929 -4.388 -4.694 1.00 85.44 199 CYS A C 1
ATOM 1619 O O . CYS A 1 199 ? -5.062 -4.947 -5.775 1.00 85.44 199 CYS A O 1
ATOM 1621 N N . ASP A 1 200 ? -5.006 -3.068 -4.533 1.00 85.31 200 ASP A N 1
ATOM 1622 C CA . ASP A 1 200 ? -5.343 -2.138 -5.615 1.00 85.31 200 ASP A CA 1
ATOM 1623 C C . ASP A 1 200 ? -4.154 -1.255 -6.021 1.00 85.31 200 ASP A C 1
ATOM 1625 O O . ASP A 1 200 ? -4.017 -0.095 -5.615 1.00 85.31 200 ASP A O 1
ATOM 1629 N N . ILE A 1 201 ? -3.230 -1.857 -6.777 1.00 84.25 201 ILE A N 1
ATOM 1630 C CA . ILE A 1 201 ? -1.963 -1.228 -7.166 1.00 84.25 201 ILE A CA 1
ATOM 1631 C C . ILE A 1 201 ? -2.181 -0.325 -8.375 1.00 84.25 201 ILE A C 1
ATOM 1633 O O . ILE A 1 201 ? -1.945 -0.718 -9.517 1.00 84.25 201 ILE A O 1
ATOM 1637 N N . LEU A 1 202 ? -2.593 0.908 -8.100 1.00 80.06 202 LEU A N 1
ATOM 1638 C CA . LEU A 1 202 ? -2.791 1.958 -9.093 1.00 80.06 202 LEU A CA 1
ATOM 1639 C C . LEU A 1 202 ? -1.974 3.202 -8.740 1.00 80.06 202 LEU A C 1
ATOM 1641 O O . LEU A 1 202 ? -1.797 3.544 -7.570 1.00 80.06 202 LEU A O 1
ATOM 1645 N N . TYR A 1 203 ? -1.502 3.921 -9.763 1.00 78.50 203 TYR A N 1
ATOM 1646 C CA . TYR A 1 203 ? -0.839 5.218 -9.575 1.00 78.50 203 TYR A CA 1
ATOM 1647 C C . TYR A 1 203 ? -1.784 6.269 -8.968 1.00 78.50 203 TYR A C 1
ATOM 1649 O O . TYR A 1 203 ? -1.332 7.250 -8.376 1.00 78.50 203 TYR A O 1
ATOM 1657 N N . GLU A 1 204 ? -3.098 6.091 -9.097 1.00 78.44 204 GLU A N 1
ATOM 1658 C CA . GLU A 1 204 ? -4.082 7.020 -8.535 1.00 78.44 204 GLU A CA 1
ATOM 1659 C C . GLU A 1 204 ? -4.117 6.955 -7.002 1.00 78.44 204 GLU A C 1
ATOM 1661 O O . GLU A 1 204 ? -4.289 7.990 -6.359 1.00 78.44 204 GLU A O 1
ATOM 1666 N N . ASN A 1 205 ? -3.794 5.785 -6.440 1.00 84.81 205 ASN A N 1
ATOM 1667 C CA . ASN A 1 205 ? -3.812 5.482 -5.004 1.00 84.81 205 ASN A CA 1
ATOM 1668 C C . ASN A 1 205 ? -2.496 5.830 -4.293 1.00 84.81 205 ASN A C 1
ATOM 1670 O O . ASN A 1 205 ? -2.312 5.540 -3.107 1.00 84.81 205 ASN A O 1
ATOM 1674 N N . ILE A 1 206 ? -1.560 6.437 -5.023 1.00 87.00 206 ILE A N 1
ATOM 1675 C CA . ILE A 1 206 ? -0.262 6.871 -4.525 1.00 87.00 206 ILE A CA 1
ATOM 1676 C C . ILE A 1 206 ? -0.132 8.374 -4.748 1.00 87.00 206 ILE A C 1
ATOM 1678 O O . ILE A 1 206 ? -0.400 8.875 -5.841 1.00 87.00 206 ILE A O 1
ATOM 1682 N N . GLY A 1 207 ? 0.379 9.100 -3.757 1.00 84.38 207 GLY A N 1
ATOM 1683 C CA . GLY A 1 207 ? 0.687 10.514 -3.930 1.00 84.38 207 GLY A CA 1
ATOM 1684 C C . GLY A 1 207 ? 1.930 10.998 -3.194 1.00 84.38 207 GLY A C 1
ATOM 1685 O O . GLY A 1 207 ? 2.623 10.249 -2.499 1.00 84.38 207 GLY A O 1
ATOM 1686 N N . PHE A 1 208 ? 2.216 12.286 -3.391 1.00 80.44 208 PHE A N 1
ATOM 1687 C CA . PHE A 1 208 ? 3.414 12.960 -2.888 1.00 80.44 208 PHE A CA 1
ATOM 1688 C C . PHE A 1 208 ? 3.091 13.972 -1.794 1.00 80.44 208 PHE A C 1
ATOM 1690 O O . PHE A 1 208 ? 2.230 14.841 -1.960 1.00 80.44 208 PHE A O 1
ATOM 1697 N N . THR A 1 209 ? 3.852 13.936 -0.704 1.00 71.88 209 THR A N 1
ATOM 1698 C CA . THR A 1 209 ? 3.795 14.997 0.316 1.00 71.88 209 THR A CA 1
ATOM 1699 C C . THR A 1 209 ? 4.627 16.216 -0.064 1.00 71.88 209 THR A C 1
ATOM 1701 O O . THR A 1 209 ? 4.320 17.326 0.357 1.00 71.88 209 THR A O 1
ATOM 1704 N N . ASN A 1 210 ? 5.670 16.030 -0.878 1.00 71.44 210 ASN A N 1
ATOM 1705 C CA . ASN A 1 210 ? 6.540 17.102 -1.341 1.00 71.44 210 ASN A CA 1
ATOM 1706 C C . ASN A 1 210 ? 6.775 16.973 -2.851 1.00 71.44 210 ASN A C 1
ATOM 1708 O O . ASN A 1 210 ? 7.374 16.007 -3.315 1.00 71.44 210 ASN A O 1
ATOM 1712 N N . THR A 1 211 ? 6.330 17.975 -3.605 1.00 63.72 211 THR A N 1
ATOM 1713 C CA . THR A 1 211 ? 6.425 18.024 -5.071 1.00 63.72 211 THR A CA 1
ATOM 1714 C C . THR A 1 211 ? 7.848 18.248 -5.584 1.00 63.72 211 THR A C 1
ATOM 1716 O O . THR A 1 211 ? 8.135 17.949 -6.737 1.00 63.72 211 THR A O 1
ATOM 1719 N N . GLU A 1 212 ? 8.758 18.749 -4.747 1.00 63.88 212 GLU A N 1
ATOM 1720 C CA . GLU A 1 212 ? 10.178 18.906 -5.087 1.00 63.88 212 GLU A CA 1
ATOM 1721 C C . GLU A 1 212 ? 10.960 17.598 -4.897 1.00 63.88 212 GLU A C 1
ATOM 1723 O O . GLU A 1 212 ? 11.994 17.385 -5.530 1.00 63.88 212 GLU A O 1
ATOM 1728 N N . LYS A 1 213 ? 10.466 16.703 -4.029 1.00 65.56 213 LYS A N 1
ATOM 1729 C CA . LYS A 1 213 ? 11.095 15.420 -3.694 1.00 65.56 213 LYS A CA 1
ATOM 1730 C C . LYS A 1 213 ? 10.117 14.277 -3.957 1.00 65.56 213 LYS A C 1
ATOM 1732 O O . LYS A 1 213 ? 9.462 13.785 -3.040 1.00 65.56 213 LYS A O 1
ATOM 1737 N N . PHE A 1 214 ? 10.101 13.802 -5.203 1.00 71.88 214 PHE A N 1
ATOM 1738 C CA . PHE A 1 214 ? 9.298 12.663 -5.685 1.00 71.88 214 PHE A CA 1
ATOM 1739 C C . PHE A 1 214 ? 9.565 11.338 -4.940 1.00 71.88 214 PHE A C 1
ATOM 1741 O O . PHE A 1 214 ? 8.890 10.347 -5.187 1.00 71.88 214 PHE A O 1
ATOM 1748 N N . SER A 1 215 ? 10.532 11.307 -4.019 1.00 72.56 215 SER A N 1
ATOM 1749 C CA . SER A 1 215 ? 10.817 10.179 -3.129 1.00 72.56 215 SER A CA 1
ATOM 1750 C C . SER A 1 215 ? 9.853 10.056 -1.943 1.00 72.56 215 SER A C 1
ATOM 1752 O O . SER A 1 215 ? 9.769 8.990 -1.345 1.00 72.56 215 SER A O 1
ATOM 1754 N N . SER A 1 216 ? 9.138 11.123 -1.566 1.00 82.31 216 SER A N 1
ATOM 1755 C CA . SER A 1 216 ? 8.240 11.130 -0.399 1.00 82.31 216 SER A CA 1
ATOM 1756 C C . SER A 1 216 ? 6.859 10.568 -0.752 1.00 82.31 216 SER A C 1
ATOM 1758 O O . SER A 1 216 ? 5.865 11.299 -0.792 1.00 82.31 216 SER A O 1
ATOM 1760 N N . VAL A 1 217 ? 6.834 9.276 -1.064 1.00 89.12 217 VAL A N 1
ATOM 1761 C CA . VAL A 1 217 ? 5.672 8.561 -1.595 1.00 89.12 217 VAL A CA 1
ATOM 1762 C C . VAL A 1 217 ? 4.812 8.001 -0.463 1.00 89.12 217 VAL A C 1
ATOM 1764 O O . VAL A 1 217 ? 5.328 7.376 0.466 1.00 89.12 217 VAL A O 1
ATOM 1767 N N . LYS A 1 218 ? 3.496 8.211 -0.549 1.00 89.81 218 LYS A N 1
ATOM 1768 C CA . LYS A 1 218 ? 2.513 7.677 0.400 1.00 89.81 218 LYS A CA 1
ATOM 1769 C C . LYS A 1 218 ? 1.319 7.070 -0.321 1.00 89.81 218 LYS A C 1
ATOM 1771 O O . LYS A 1 218 ? 0.871 7.617 -1.327 1.00 89.81 218 LYS A O 1
ATOM 1776 N N . LEU A 1 219 ? 0.773 5.998 0.247 1.00 90.25 219 LEU A N 1
ATOM 1777 C CA . LEU A 1 219 ? -0.554 5.510 -0.107 1.00 90.25 219 LEU A CA 1
ATOM 1778 C C . LEU A 1 219 ? -1.612 6.497 0.383 1.00 90.25 219 LEU A C 1
ATOM 1780 O O . LEU A 1 219 ? -1.599 6.903 1.554 1.00 90.25 219 LEU A O 1
ATOM 1784 N N . THR A 1 220 ? -2.500 6.874 -0.529 1.00 88.00 220 THR A N 1
ATOM 1785 C CA . THR A 1 220 ? -3.645 7.751 -0.269 1.00 88.00 220 THR A CA 1
ATOM 1786 C C . THR A 1 220 ? -4.937 6.969 -0.137 1.00 88.00 220 THR A C 1
ATOM 1788 O O . THR A 1 220 ? -5.779 7.380 0.652 1.00 88.00 220 THR A O 1
ATOM 1791 N N . ASP A 1 221 ? -5.055 5.852 -0.857 1.00 87.19 221 ASP A N 1
ATOM 1792 C CA . ASP A 1 221 ? -6.182 4.933 -0.749 1.00 87.19 221 ASP A CA 1
ATOM 1793 C C . ASP A 1 221 ? -5.748 3.628 -0.068 1.00 87.19 221 ASP A C 1
ATOM 1795 O O . ASP A 1 221 ? -4.738 3.019 -0.437 1.00 87.19 221 ASP A O 1
ATOM 1799 N N . LEU A 1 222 ? -6.477 3.242 0.979 1.00 89.06 222 LEU A N 1
ATOM 1800 C CA . LEU A 1 222 ? -6.215 2.059 1.804 1.00 89.06 222 LEU A CA 1
ATOM 1801 C C . LEU A 1 222 ? -7.427 1.117 1.876 1.00 89.06 222 LEU A C 1
ATOM 1803 O O . LEU A 1 222 ? -7.422 0.180 2.683 1.00 89.06 222 LEU A O 1
ATOM 1807 N N . ASP A 1 223 ? -8.465 1.354 1.074 1.00 85.69 223 ASP A N 1
ATOM 1808 C CA . ASP A 1 223 ? -9.684 0.543 1.031 1.00 85.69 223 ASP A CA 1
ATOM 1809 C C . ASP A 1 223 ? -9.423 -0.929 0.654 1.00 85.69 223 ASP A C 1
ATOM 1811 O O . ASP A 1 223 ? -10.063 -1.836 1.190 1.00 85.69 223 ASP A O 1
ATOM 1815 N N . GLU A 1 224 ? -8.395 -1.165 -0.159 1.00 86.88 224 GLU A N 1
ATOM 1816 C CA . GLU A 1 224 ? -7.950 -2.462 -0.663 1.00 86.88 224 GLU A CA 1
ATOM 1817 C C . GLU A 1 224 ? -6.584 -2.873 -0.072 1.00 86.88 224 GLU A C 1
ATOM 1819 O O . GLU A 1 224 ? -5.839 -3.680 -0.636 1.00 86.88 224 GLU A O 1
ATOM 1824 N N . VAL A 1 225 ? -6.222 -2.344 1.103 1.00 88.00 225 VAL A N 1
ATOM 1825 C CA . VAL A 1 225 ? -5.073 -2.823 1.890 1.00 88.00 225 VAL A CA 1
ATOM 1826 C C . VAL A 1 225 ? -5.569 -3.754 2.984 1.00 88.00 225 VAL A C 1
ATOM 1828 O O . VAL A 1 225 ? -6.172 -3.321 3.962 1.00 88.00 225 VAL A O 1
ATOM 1831 N N . PHE A 1 226 ? -5.291 -5.050 2.865 1.00 85.44 226 PHE A N 1
ATOM 1832 C CA . PHE A 1 226 ? -5.794 -6.063 3.797 1.00 85.44 226 PHE A CA 1
ATOM 1833 C C . PHE A 1 226 ? -4.677 -6.766 4.549 1.00 85.44 226 PHE A C 1
ATOM 1835 O O . PHE A 1 226 ? -3.551 -6.871 4.076 1.00 85.44 226 PHE A O 1
ATOM 1842 N N . SER A 1 227 ? -5.008 -7.350 5.701 1.00 82.50 227 SER A N 1
ATOM 1843 C CA . SER A 1 227 ? -4.110 -8.320 6.323 1.00 82.50 227 SER A CA 1
ATOM 1844 C C . SER A 1 227 ? -3.926 -9.530 5.400 1.00 82.50 227 SER A C 1
ATOM 1846 O O . SER A 1 227 ? -4.889 -10.010 4.792 1.00 82.50 227 SER A O 1
ATOM 1848 N N . VAL A 1 228 ? -2.711 -10.080 5.338 1.00 80.81 228 VAL A N 1
ATOM 1849 C CA . VAL A 1 228 ? -2.407 -11.279 4.527 1.00 80.81 228 VAL A CA 1
ATOM 1850 C C . VAL A 1 228 ? -3.347 -12.435 4.876 1.00 80.81 228 VAL A C 1
ATOM 1852 O O . VAL A 1 228 ? -3.822 -13.155 4.001 1.00 80.81 228 VAL A O 1
ATOM 1855 N N . ARG A 1 229 ? -3.714 -12.561 6.158 1.00 78.12 229 ARG A N 1
ATOM 1856 C CA . ARG A 1 229 ? -4.727 -13.517 6.618 1.00 78.12 229 ARG A CA 1
ATOM 1857 C C . ARG A 1 229 ? -6.064 -13.326 5.904 1.00 78.12 229 ARG A C 1
ATOM 1859 O O . ARG A 1 229 ? -6.635 -14.314 5.460 1.00 78.12 229 ARG A O 1
ATOM 1866 N N . LYS A 1 230 ? -6.588 -12.099 5.836 1.00 78.25 230 LYS A N 1
ATOM 1867 C CA . LYS A 1 230 ? -7.882 -11.812 5.199 1.00 78.25 230 LYS A CA 1
ATOM 1868 C C . LYS A 1 230 ? -7.820 -12.076 3.694 1.00 78.25 230 LYS A C 1
ATOM 1870 O O . LYS A 1 230 ? -8.762 -12.656 3.159 1.00 78.25 230 LYS A O 1
ATOM 1875 N N . VAL A 1 231 ? -6.698 -11.751 3.046 1.00 78.56 231 VAL A N 1
ATOM 1876 C CA . VAL A 1 231 ? -6.454 -12.098 1.636 1.00 78.56 231 VAL A CA 1
ATOM 1877 C C . VAL A 1 231 ? -6.490 -13.608 1.440 1.00 78.56 231 VAL A C 1
ATOM 1879 O O . VAL A 1 231 ? -7.305 -14.095 0.665 1.00 78.56 231 VAL A O 1
ATOM 1882 N N . PHE A 1 232 ? -5.691 -14.370 2.188 1.00 76.69 232 PHE A N 1
ATOM 1883 C CA . PHE A 1 232 ? -5.666 -15.829 2.062 1.00 76.69 232 PHE A CA 1
ATOM 1884 C C . PHE A 1 232 ? -7.003 -16.462 2.422 1.00 76.69 232 PHE A C 1
ATOM 1886 O O . PHE A 1 232 ? -7.446 -17.354 1.723 1.00 76.69 232 PHE A O 1
ATOM 1893 N N . GLN A 1 233 ? -7.714 -15.968 3.434 1.00 74.50 233 GLN A N 1
ATOM 1894 C CA . GLN A 1 233 ? -9.068 -16.440 3.730 1.00 74.50 233 GLN A CA 1
ATOM 1895 C C . GLN A 1 233 ? -10.054 -16.180 2.588 1.00 74.50 233 GLN A C 1
ATOM 1897 O O . GLN A 1 233 ? -10.986 -16.959 2.412 1.00 74.50 233 GLN A O 1
ATOM 1902 N N . ASN A 1 234 ? -9.898 -15.085 1.845 1.00 71.06 234 ASN A N 1
ATOM 1903 C CA . ASN A 1 234 ? -10.756 -14.773 0.707 1.00 71.06 234 ASN A CA 1
ATOM 1904 C C . ASN A 1 234 ? -10.391 -15.605 -0.524 1.00 71.06 234 ASN A C 1
ATOM 1906 O O . ASN A 1 234 ? -11.287 -16.178 -1.136 1.00 71.06 234 ASN A O 1
ATOM 1910 N N . VAL A 1 235 ? -9.099 -15.719 -0.829 1.00 71.88 235 VAL A N 1
ATOM 1911 C CA . VAL A 1 235 ? -8.550 -16.556 -1.905 1.00 71.88 235 VAL A CA 1
ATOM 1912 C C . VAL A 1 235 ? -8.911 -18.027 -1.667 1.00 71.88 235 VAL A C 1
ATOM 1914 O O . VAL A 1 235 ? -9.447 -18.685 -2.556 1.00 71.88 235 VAL A O 1
ATOM 1917 N N . SER A 1 236 ? -8.761 -18.502 -0.427 1.00 68.12 236 SER A N 1
ATOM 1918 C CA . SER A 1 236 ? -9.003 -19.895 -0.053 1.00 68.12 236 SER A CA 1
ATOM 1919 C C . SER A 1 236 ? -10.458 -20.351 -0.103 1.00 68.12 236 SER A C 1
ATOM 1921 O O . SER A 1 236 ? -10.733 -21.548 -0.053 1.00 68.12 236 SER A O 1
ATOM 1923 N N . LYS A 1 237 ? -11.428 -19.436 -0.227 1.00 70.00 237 LYS A N 1
ATOM 1924 C CA . LYS A 1 237 ? -12.847 -19.816 -0.382 1.00 70.00 237 LYS A CA 1
ATOM 1925 C C . LYS A 1 237 ? -13.100 -20.621 -1.655 1.00 70.00 237 LYS A C 1
ATOM 1927 O O . LYS A 1 237 ? -14.049 -21.398 -1.686 1.00 70.00 237 LYS A O 1
ATOM 1932 N N . ASN A 1 238 ? -12.251 -20.445 -2.666 1.00 65.75 238 ASN A N 1
ATOM 1933 C CA . ASN A 1 238 ? -12.333 -21.140 -3.946 1.00 65.75 238 ASN A CA 1
ATOM 1934 C C . ASN A 1 238 ? -11.260 -22.234 -4.084 1.00 65.75 238 ASN A C 1
ATOM 1936 O O . ASN A 1 238 ? -11.026 -22.725 -5.191 1.00 65.75 238 ASN A O 1
ATOM 1940 N N . ASP A 1 239 ? -10.611 -22.634 -2.984 1.00 66.69 239 ASP A N 1
ATOM 1941 C CA . ASP A 1 239 ? -9.578 -23.667 -3.007 1.00 66.69 239 ASP A CA 1
ATOM 1942 C C . ASP A 1 239 ? -10.131 -24.981 -3.564 1.00 66.69 239 ASP A C 1
ATOM 1944 O O . ASP A 1 239 ? -11.211 -25.445 -3.197 1.00 66.69 239 ASP A O 1
ATOM 1948 N N . ASN A 1 240 ? -9.365 -25.592 -4.471 1.00 67.25 240 ASN A N 1
ATOM 1949 C CA . ASN A 1 240 ? -9.725 -26.819 -5.188 1.00 67.25 240 ASN A CA 1
ATOM 1950 C C . ASN A 1 240 ? -10.943 -26.700 -6.124 1.00 67.25 240 ASN A C 1
ATOM 1952 O O . ASN A 1 240 ? -11.415 -27.716 -6.645 1.00 67.25 240 ASN A O 1
ATOM 1956 N N . LYS A 1 241 ? -11.435 -25.484 -6.399 1.00 82.31 241 LYS A N 1
ATOM 1957 C CA . LYS A 1 241 ? -12.365 -25.254 -7.507 1.00 82.31 241 LYS A CA 1
ATOM 1958 C C . LYS A 1 241 ? -11.635 -25.534 -8.819 1.00 82.31 241 LYS A C 1
ATOM 1960 O O . LYS A 1 241 ? -10.521 -25.054 -9.035 1.00 82.31 241 LYS A O 1
ATOM 1965 N N . LYS A 1 242 ? -12.260 -26.330 -9.688 1.00 86.56 242 LYS A N 1
ATOM 1966 C CA . LYS A 1 242 ? -11.742 -26.567 -11.037 1.00 86.56 242 LYS A CA 1
ATOM 1967 C C . LYS A 1 242 ? -11.852 -25.289 -11.858 1.00 86.56 242 LYS A C 1
ATOM 1969 O O . LYS A 1 242 ? -12.904 -24.654 -11.852 1.00 86.56 242 LYS A O 1
ATOM 1974 N N . CYS A 1 243 ? -10.793 -24.962 -12.579 1.00 86.81 243 CYS A N 1
ATOM 1975 C CA . CYS A 1 243 ? -10.717 -23.784 -13.431 1.00 86.81 243 CYS A CA 1
ATOM 1976 C C . CYS A 1 243 ? -10.129 -24.148 -14.797 1.00 86.81 243 CYS A C 1
ATOM 1978 O O . CYS A 1 243 ? -9.271 -25.027 -14.908 1.00 86.81 243 CYS A O 1
ATOM 1980 N N . ALA A 1 244 ? -10.605 -23.468 -15.835 1.00 85.88 244 ALA A N 1
ATOM 1981 C CA . ALA A 1 244 ? -9.983 -23.420 -17.153 1.00 85.88 244 ALA A CA 1
ATOM 1982 C C . ALA A 1 244 ? -9.241 -22.089 -17.357 1.00 85.88 244 ALA A C 1
ATOM 1984 O O . ALA A 1 244 ? -8.228 -22.035 -18.049 1.00 85.88 244 ALA A O 1
ATOM 1985 N N . THR A 1 245 ? -9.739 -21.023 -16.734 1.00 82.56 245 THR A N 1
ATOM 1986 C CA . THR A 1 245 ? -9.246 -19.648 -16.832 1.00 82.56 245 THR A CA 1
ATOM 1987 C C . THR A 1 245 ? -9.154 -19.011 -15.444 1.00 82.56 245 THR A C 1
ATOM 1989 O O . THR A 1 245 ? -9.789 -19.467 -14.492 1.00 82.56 245 THR A O 1
ATOM 1992 N N . ASN A 1 246 ? -8.383 -17.926 -15.310 1.00 79.94 246 ASN A N 1
ATOM 1993 C CA . ASN A 1 246 ? -8.284 -17.188 -14.043 1.00 79.94 246 ASN A CA 1
ATOM 1994 C C . ASN A 1 246 ? -9.644 -16.647 -13.574 1.00 79.94 246 ASN A C 1
ATOM 1996 O O . ASN A 1 246 ? -9.895 -16.595 -12.372 1.00 79.94 246 ASN A O 1
ATOM 2000 N N . THR A 1 247 ? -10.543 -16.310 -14.502 1.00 78.06 247 THR A N 1
ATOM 2001 C CA . THR A 1 247 ? -11.889 -15.823 -14.176 1.00 78.06 247 THR A CA 1
ATOM 2002 C C . THR A 1 247 ? -12.742 -16.867 -13.468 1.00 78.06 247 THR A C 1
ATOM 2004 O O . THR A 1 247 ? -13.578 -16.507 -12.647 1.00 78.06 247 THR A O 1
ATOM 2007 N N . ASP A 1 248 ? -12.492 -18.161 -13.692 1.00 79.06 248 ASP A N 1
ATOM 2008 C CA . ASP A 1 248 ? -13.219 -19.234 -13.001 1.00 79.06 248 ASP A CA 1
ATOM 2009 C C . ASP A 1 248 ? -12.907 -19.271 -11.499 1.00 79.06 248 ASP A C 1
ATOM 2011 O O . ASP A 1 248 ? -13.694 -19.796 -10.704 1.00 79.06 248 ASP A O 1
ATOM 2015 N N . CYS A 1 249 ? -11.766 -18.705 -11.102 1.00 78.81 249 CYS A N 1
ATOM 2016 C CA . CYS A 1 249 ? -11.345 -18.595 -9.711 1.00 78.81 249 CYS A CA 1
ATOM 2017 C C . CYS A 1 249 ? -11.902 -17.360 -9.004 1.00 78.81 249 CYS A C 1
ATOM 2019 O O . CYS A 1 249 ? -11.806 -17.271 -7.777 1.00 78.81 249 CYS A O 1
ATOM 2021 N N . LEU A 1 250 ? -12.516 -16.435 -9.741 1.00 75.94 250 LEU A N 1
ATOM 2022 C CA . LEU A 1 250 ? -13.195 -15.283 -9.169 1.00 75.94 250 LEU A CA 1
ATOM 2023 C C . LEU A 1 250 ? -14.556 -15.721 -8.593 1.00 75.94 250 LEU A C 1
ATOM 2025 O O . LEU A 1 250 ? -15.196 -16.660 -9.074 1.00 75.94 250 LEU A O 1
ATOM 2029 N N . GLY A 1 251 ? -14.962 -15.107 -7.480 1.00 65.56 251 GLY A N 1
ATOM 2030 C CA . GLY A 1 251 ? -16.257 -15.387 -6.848 1.00 65.56 251 GLY A CA 1
ATOM 2031 C C . GLY A 1 251 ? -17.428 -14.780 -7.630 1.00 65.56 251 GLY A C 1
ATOM 2032 O O . GLY A 1 251 ? -17.235 -13.856 -8.409 1.00 65.56 251 GLY A O 1
ATOM 2033 N N . GLU A 1 252 ? -18.654 -15.243 -7.364 1.00 55.16 252 GLU A N 1
ATOM 2034 C CA . GLU A 1 252 ? -19.892 -14.800 -8.049 1.00 55.16 252 GLU A CA 1
ATOM 2035 C C . GLU A 1 252 ? -20.224 -13.298 -7.885 1.00 55.16 252 GLU A C 1
ATOM 2037 O O . GLU A 1 252 ? -21.092 -12.790 -8.584 1.00 55.16 252 GLU A O 1
ATOM 2042 N N . ASN A 1 253 ? -19.518 -12.582 -7.000 1.00 52.72 253 ASN A N 1
ATOM 2043 C CA . ASN A 1 253 ? -19.676 -11.142 -6.748 1.00 52.72 253 ASN A CA 1
ATOM 2044 C C . ASN A 1 253 ? -18.462 -10.308 -7.193 1.00 52.72 253 ASN A C 1
ATOM 2046 O O . ASN A 1 253 ? -18.321 -9.166 -6.763 1.00 52.72 253 ASN A O 1
ATOM 2050 N N . TYR A 1 254 ? -17.537 -10.888 -7.960 1.00 55.09 254 TYR A N 1
ATOM 2051 C CA . TYR A 1 254 ? -16.385 -10.153 -8.475 1.00 55.09 254 TYR A CA 1
ATOM 2052 C C . TYR A 1 254 ? -16.753 -9.544 -9.825 1.00 55.09 254 TYR A C 1
ATOM 2054 O O . TYR A 1 254 ? -17.096 -10.271 -10.758 1.00 55.09 254 TYR A O 1
ATOM 2062 N N . ASP A 1 255 ? -16.728 -8.216 -9.911 1.00 43.62 255 ASP A N 1
ATOM 2063 C CA . ASP A 1 255 ? -17.122 -7.504 -11.119 1.00 43.62 255 ASP A CA 1
ATOM 2064 C C . ASP A 1 255 ? -16.100 -7.785 -12.231 1.00 43.62 255 ASP A C 1
ATOM 2066 O O . ASP A 1 255 ? -14.923 -7.430 -12.150 1.00 43.62 255 ASP A O 1
ATOM 2070 N N . VAL A 1 256 ? -16.544 -8.490 -13.271 1.00 44.44 256 VAL A N 1
ATOM 2071 C CA . VAL A 1 256 ? -15.694 -9.052 -14.339 1.00 44.44 256 VAL A CA 1
ATOM 2072 C C . VAL A 1 256 ? -15.115 -7.948 -15.251 1.00 44.44 256 VAL A C 1
ATOM 2074 O O . VAL A 1 256 ? -14.281 -8.217 -16.113 1.00 44.44 256 VAL A O 1
ATOM 2077 N N . GLY A 1 257 ? -15.527 -6.689 -15.048 1.00 39.69 257 GLY A N 1
ATOM 2078 C CA . GLY A 1 257 ? -15.078 -5.515 -15.802 1.00 39.69 257 GLY A CA 1
ATOM 2079 C C . GLY A 1 257 ? -13.682 -4.988 -15.445 1.00 39.69 257 GLY A C 1
ATOM 2080 O O . GLY A 1 257 ? -13.114 -4.236 -16.233 1.00 39.69 257 GLY A O 1
ATOM 2081 N N . LEU A 1 258 ? -13.091 -5.398 -14.316 1.00 44.88 258 LEU A N 1
ATOM 2082 C CA . LEU A 1 258 ? -11.764 -4.945 -13.863 1.00 44.88 258 LEU A CA 1
ATOM 2083 C C . LEU A 1 258 ? -10.719 -6.056 -14.036 1.00 44.88 258 LEU A C 1
ATOM 2085 O O . LEU A 1 258 ? -10.096 -6.539 -13.094 1.00 44.88 258 LEU A O 1
ATOM 2089 N N . TYR A 1 259 ? -10.532 -6.480 -15.286 1.00 39.56 259 TYR A N 1
ATOM 2090 C CA . TYR A 1 259 ? -9.748 -7.654 -15.700 1.00 39.56 259 TYR A CA 1
ATOM 2091 C C . TYR A 1 259 ? -8.233 -7.597 -15.368 1.00 39.56 259 TYR A C 1
ATOM 2093 O O . TYR A 1 259 ? -7.504 -8.538 -15.676 1.00 39.56 259 TYR A O 1
ATOM 2101 N N . TYR A 1 260 ? -7.735 -6.522 -14.742 1.00 43.56 260 TYR A N 1
ATOM 2102 C CA . TYR A 1 260 ? -6.293 -6.263 -14.608 1.00 43.56 260 TYR A CA 1
ATOM 2103 C C . TYR A 1 260 ? -5.790 -5.814 -13.226 1.00 43.56 260 TYR A C 1
ATOM 2105 O O . TYR A 1 260 ? -4.576 -5.771 -13.042 1.00 43.56 260 TYR A O 1
ATOM 2113 N N . GLN A 1 261 ? -6.649 -5.487 -12.255 1.00 51.03 261 GLN A N 1
ATOM 2114 C CA . GLN A 1 261 ? -6.224 -4.532 -11.213 1.00 51.03 261 GLN A CA 1
ATOM 2115 C C . GLN A 1 261 ? -6.034 -5.078 -9.799 1.00 51.03 261 GLN A C 1
ATOM 2117 O O . GLN A 1 261 ? -5.411 -4.410 -8.981 1.00 51.03 261 GLN A O 1
ATOM 2122 N N . HIS A 1 262 ? -6.451 -6.308 -9.500 1.00 64.75 262 HIS A N 1
ATOM 2123 C CA . HIS A 1 262 ? -6.370 -6.778 -8.120 1.00 64.75 262 HIS A CA 1
ATOM 2124 C C . HIS A 1 262 ? -5.178 -7.700 -7.898 1.00 64.75 262 HIS A C 1
ATOM 2126 O O . HIS A 1 262 ? -5.243 -8.904 -8.169 1.00 64.75 262 HIS A O 1
ATOM 2132 N N . ALA A 1 263 ? -4.105 -7.140 -7.333 1.00 74.81 263 ALA A N 1
ATOM 2133 C CA . ALA A 1 263 ? -2.866 -7.838 -6.989 1.00 74.81 263 ALA A CA 1
ATOM 2134 C C . ALA A 1 263 ? -3.069 -9.060 -6.067 1.00 74.81 263 ALA A C 1
ATOM 2136 O O . ALA A 1 263 ? -2.178 -9.894 -5.917 1.00 74.81 263 ALA A O 1
ATOM 2137 N N . CYS A 1 264 ? -4.257 -9.182 -5.474 1.00 80.75 264 CYS A N 1
ATOM 2138 C CA . CYS A 1 264 ? -4.655 -10.222 -4.533 1.00 80.75 264 CYS A CA 1
ATOM 2139 C C . CYS A 1 264 ? -5.595 -11.290 -5.112 1.00 80.75 264 CYS A C 1
ATOM 2141 O O . CYS A 1 264 ? -6.133 -12.098 -4.352 1.00 80.75 264 CYS A O 1
ATOM 2143 N N . SER A 1 265 ? -5.815 -11.309 -6.429 1.00 78.81 265 SER A N 1
ATOM 2144 C CA . SER A 1 265 ? -6.736 -12.264 -7.053 1.00 78.81 265 SER A CA 1
ATOM 2145 C C . SER A 1 265 ? -6.179 -13.695 -7.081 1.00 78.81 265 SER A C 1
ATOM 2147 O O . SER A 1 265 ? -4.980 -13.884 -7.328 1.00 78.81 265 SER A O 1
ATOM 2149 N N . PRO A 1 266 ? -7.029 -14.722 -6.869 1.00 79.38 266 PRO A N 1
ATOM 2150 C CA . PRO A 1 266 ? -6.662 -16.104 -7.158 1.00 79.38 266 PRO A CA 1
ATOM 2151 C C . PRO A 1 266 ? -6.432 -16.285 -8.663 1.00 79.38 266 PRO A C 1
ATOM 2153 O O . PRO A 1 266 ? -7.026 -15.588 -9.485 1.00 79.38 266 PRO A O 1
ATOM 2156 N N . TYR A 1 267 ? -5.612 -17.263 -9.033 1.00 81.62 267 TYR A N 1
ATOM 2157 C CA . TYR A 1 267 ? -5.356 -17.610 -10.429 1.00 81.62 267 TYR A CA 1
ATOM 2158 C C . TYR A 1 267 ? -5.515 -19.109 -10.658 1.00 81.62 267 TYR A C 1
ATOM 2160 O O . TYR A 1 267 ? -5.439 -19.918 -9.729 1.00 81.62 267 TYR A O 1
ATOM 2168 N N . CYS A 1 268 ? -5.740 -19.482 -11.915 1.00 85.06 268 CYS A N 1
ATOM 2169 C CA . CYS A 1 268 ? -5.836 -20.872 -12.307 1.00 85.06 268 CYS A CA 1
ATOM 2170 C C . CYS A 1 268 ? -4.435 -21.455 -12.488 1.00 85.06 268 CYS A C 1
ATOM 2172 O O . CYS A 1 268 ? -3.652 -20.994 -13.321 1.00 85.06 268 CYS A O 1
ATOM 2174 N N . GLN A 1 269 ? -4.103 -22.463 -11.687 1.00 85.38 269 GLN A N 1
ATOM 2175 C CA . GLN A 1 269 ? -2.831 -23.162 -11.800 1.00 85.38 269 GLN A CA 1
ATOM 2176 C C . GLN A 1 269 ? -2.852 -24.128 -12.990 1.00 85.38 269 GLN A C 1
ATOM 2178 O O . GLN A 1 269 ? -3.907 -24.596 -13.419 1.00 85.38 269 GLN A O 1
ATOM 2183 N N . ASN A 1 270 ? -1.668 -24.529 -13.460 1.00 84.44 270 ASN A N 1
ATOM 2184 C CA . ASN A 1 270 ? -1.521 -25.533 -14.525 1.00 84.44 270 ASN A CA 1
ATOM 2185 C C . ASN A 1 270 ? -2.181 -26.888 -14.191 1.00 84.44 270 ASN A C 1
ATOM 2187 O O . ASN A 1 270 ? -2.404 -27.704 -15.078 1.00 84.44 270 ASN A O 1
ATOM 2191 N N . THR A 1 271 ? -2.496 -27.135 -12.919 1.00 80.25 271 THR A N 1
ATOM 2192 C CA . THR A 1 271 ? -3.232 -28.305 -12.420 1.00 80.25 271 THR A CA 1
ATOM 2193 C C . THR A 1 271 ? -4.752 -28.210 -12.620 1.00 80.25 271 THR A C 1
ATOM 2195 O O . THR A 1 271 ? -5.472 -29.100 -12.170 1.00 80.25 271 THR A O 1
ATOM 2198 N N . SER A 1 272 ? -5.251 -27.154 -13.278 1.00 86.31 272 SER A N 1
ATOM 2199 C CA . SER A 1 272 ? -6.682 -26.839 -13.439 1.00 86.31 272 SER A CA 1
ATOM 2200 C C . SER A 1 272 ? -7.415 -26.637 -12.111 1.00 86.31 272 SER A C 1
ATOM 2202 O O . SER A 1 272 ? -8.615 -26.898 -12.008 1.00 86.31 272 SER A O 1
ATOM 2204 N N . LEU A 1 273 ? -6.690 -26.187 -11.086 1.00 88.38 273 LEU A N 1
ATOM 2205 C CA . LEU A 1 273 ? -7.218 -25.848 -9.769 1.00 88.38 273 LEU A CA 1
ATOM 2206 C C . LEU A 1 273 ? -6.874 -24.399 -9.427 1.00 88.38 273 LEU A C 1
ATOM 2208 O O . LEU A 1 273 ? -5.807 -23.898 -9.789 1.00 88.38 273 LEU A O 1
ATOM 2212 N N . CYS A 1 274 ? -7.775 -23.736 -8.711 1.00 84.88 274 CYS A N 1
ATOM 2213 C CA . CYS A 1 274 ? -7.533 -22.386 -8.221 1.00 84.88 274 CYS A CA 1
ATOM 2214 C C . CYS A 1 274 ? -6.450 -22.354 -7.137 1.00 84.88 274 CYS A C 1
ATOM 2216 O O . CYS A 1 274 ? -6.378 -23.228 -6.266 1.00 84.88 274 CYS A O 1
ATOM 2218 N N . SER A 1 275 ? -5.603 -21.329 -7.202 1.00 81.56 275 SER A N 1
ATOM 2219 C CA . SER A 1 275 ? -4.501 -21.118 -6.273 1.00 81.56 275 SER A CA 1
ATOM 2220 C C . SER A 1 275 ? -4.975 -20.693 -4.882 1.00 81.56 275 SER A C 1
ATOM 2222 O O . SER A 1 275 ? -5.942 -19.957 -4.730 1.00 81.56 275 SER A O 1
ATOM 2224 N N . HIS A 1 276 ? -4.211 -21.088 -3.860 1.00 78.88 276 HIS A N 1
ATOM 2225 C CA . HIS A 1 276 ? -4.419 -20.663 -2.464 1.00 78.88 276 HIS A CA 1
ATOM 2226 C C . HIS A 1 276 ? -3.658 -19.359 -2.139 1.00 78.88 276 HIS A C 1
ATOM 2228 O O . HIS A 1 276 ? -3.602 -18.911 -0.995 1.00 78.88 276 HIS A O 1
ATOM 2234 N N . ARG A 1 277 ? -2.985 -18.777 -3.141 1.00 76.31 277 ARG A N 1
ATOM 2235 C CA . ARG A 1 277 ? -2.172 -17.559 -3.040 1.00 76.31 277 ARG A CA 1
ATOM 2236 C C . ARG A 1 277 ? -2.365 -16.680 -4.280 1.00 76.31 277 ARG A C 1
ATOM 2238 O O . ARG A 1 277 ? -2.665 -17.229 -5.345 1.00 76.31 277 ARG A O 1
ATOM 2245 N N . PRO A 1 278 ? -2.139 -15.362 -4.170 1.00 78.62 278 PRO A N 1
ATOM 2246 C CA . PRO A 1 278 ? -2.138 -14.461 -5.318 1.00 78.62 278 PRO A CA 1
ATOM 2247 C C . PRO A 1 278 ? -1.083 -14.821 -6.371 1.00 78.62 278 PRO A C 1
ATOM 2249 O O . PRO A 1 278 ? -0.101 -15.505 -6.074 1.00 78.62 278 PRO A O 1
ATOM 2252 N N . GLN A 1 279 ? -1.288 -14.347 -7.603 1.00 77.31 279 GLN A N 1
ATOM 2253 C CA . GLN A 1 279 ? -0.433 -14.667 -8.754 1.00 77.31 279 GLN A CA 1
ATOM 2254 C C . GLN A 1 279 ? 0.954 -14.023 -8.702 1.00 77.31 279 GLN A C 1
ATOM 2256 O O . GLN A 1 279 ? 1.922 -14.634 -9.149 1.00 77.31 279 GLN A O 1
ATOM 2261 N N . LYS A 1 280 ? 1.062 -12.794 -8.193 1.00 80.94 280 LYS A N 1
ATOM 2262 C CA . LYS A 1 280 ? 2.340 -12.088 -8.041 1.00 80.94 280 LYS A CA 1
ATOM 2263 C C . LYS A 1 280 ? 2.411 -11.406 -6.681 1.00 80.94 280 LYS A C 1
ATOM 2265 O O . LYS A 1 280 ? 1.396 -11.167 -6.031 1.00 80.94 280 LYS A O 1
ATOM 2270 N N . SER A 1 281 ? 3.631 -11.077 -6.270 1.00 85.56 281 SER A N 1
ATOM 2271 C CA . SER A 1 281 ? 3.870 -10.195 -5.130 1.00 85.56 281 SER A CA 1
ATOM 2272 C C . SER A 1 281 ? 3.443 -8.758 -5.432 1.00 85.56 281 SER A C 1
ATOM 2274 O O . SER A 1 281 ? 3.345 -8.376 -6.600 1.00 85.56 281 SER A O 1
ATOM 2276 N N . ASN A 1 282 ? 3.267 -7.922 -4.401 1.00 88.75 282 ASN A N 1
ATOM 2277 C CA . ASN A 1 282 ? 3.090 -6.483 -4.627 1.00 88.75 282 ASN A CA 1
ATOM 2278 C C . ASN A 1 282 ? 4.299 -5.881 -5.363 1.00 88.75 282 ASN A C 1
ATOM 2280 O O . ASN A 1 282 ? 4.113 -5.057 -6.249 1.00 88.75 282 ASN A O 1
ATOM 2284 N N . LEU A 1 283 ? 5.521 -6.339 -5.064 1.00 91.31 283 LEU A N 1
ATOM 2285 C CA . LEU A 1 283 ? 6.738 -5.943 -5.779 1.00 91.31 283 LEU A CA 1
ATOM 2286 C C . LEU A 1 283 ? 6.673 -6.327 -7.266 1.00 91.31 283 LEU A C 1
ATOM 2288 O O . LEU A 1 283 ? 7.001 -5.522 -8.132 1.00 91.31 283 LEU A O 1
ATOM 2292 N N . GLY A 1 284 ? 6.220 -7.542 -7.561 1.00 89.62 284 GLY A N 1
ATOM 2293 C CA . GLY A 1 284 ? 6.078 -8.063 -8.913 1.00 89.62 284 GLY A CA 1
ATOM 2294 C C . GLY A 1 284 ? 5.045 -7.277 -9.712 1.00 89.62 284 GLY A C 1
ATOM 2295 O O . GLY A 1 284 ? 5.328 -6.897 -10.843 1.00 89.62 284 GLY A O 1
ATOM 2296 N N . TYR A 1 285 ? 3.889 -6.971 -9.113 1.00 88.12 285 TYR A N 1
ATOM 2297 C CA . TYR A 1 285 ? 2.883 -6.102 -9.729 1.00 88.12 285 TYR A CA 1
ATOM 2298 C C . TYR A 1 285 ? 3.413 -4.688 -9.964 1.00 88.12 285 TYR A C 1
ATOM 2300 O O . TYR A 1 285 ? 3.290 -4.186 -11.079 1.00 88.12 285 TYR A O 1
ATOM 2308 N N . LEU A 1 286 ? 4.059 -4.074 -8.966 1.00 90.31 286 LEU A N 1
ATOM 2309 C CA . LEU A 1 286 ? 4.665 -2.748 -9.105 1.00 90.31 286 LEU A CA 1
ATOM 2310 C C . LEU A 1 286 ? 5.655 -2.692 -10.268 1.00 90.31 286 LEU A C 1
ATOM 2312 O O . LEU A 1 286 ? 5.631 -1.749 -11.048 1.00 90.31 286 LEU A O 1
ATOM 2316 N N . CYS A 1 287 ? 6.505 -3.705 -10.406 1.00 91.25 287 CYS A N 1
ATOM 2317 C CA . CYS A 1 287 ? 7.501 -3.748 -11.468 1.00 91.25 287 CYS A CA 1
ATOM 2318 C C . CYS A 1 287 ? 6.915 -4.017 -12.858 1.00 91.25 287 CYS A C 1
ATOM 2320 O O . CYS A 1 287 ? 7.421 -3.473 -13.835 1.00 91.25 287 CYS A O 1
ATOM 2322 N N . ASP A 1 288 ? 5.879 -4.850 -12.946 1.00 86.88 288 ASP A N 1
ATOM 2323 C CA . ASP A 1 288 ? 5.260 -5.254 -14.213 1.00 86.88 288 ASP A CA 1
ATOM 2324 C C . ASP A 1 288 ? 4.310 -4.196 -14.786 1.00 86.88 288 ASP A C 1
ATOM 2326 O O . ASP A 1 288 ? 4.179 -4.083 -15.998 1.00 86.88 288 ASP A O 1
ATOM 2330 N N . THR A 1 289 ? 3.656 -3.429 -13.912 1.00 83.75 289 THR A N 1
ATOM 2331 C CA . THR A 1 289 ? 2.629 -2.450 -14.291 1.00 83.75 289 THR A CA 1
ATOM 2332 C C . THR A 1 289 ? 3.128 -1.033 -14.019 1.00 83.75 289 THR A C 1
ATOM 2334 O O . THR A 1 289 ? 3.689 -0.384 -14.897 1.00 83.75 289 THR A O 1
ATOM 2337 N N . LEU A 1 290 ? 3.041 -0.588 -12.765 1.00 87.06 290 LEU A N 1
ATOM 2338 C CA . LEU A 1 290 ? 3.285 0.790 -12.358 1.00 87.06 290 LEU A CA 1
ATOM 2339 C C . LEU A 1 290 ? 4.649 1.336 -12.804 1.00 87.06 290 LEU A C 1
ATOM 2341 O O . LEU A 1 290 ? 4.730 2.388 -13.432 1.00 87.06 290 LEU A O 1
ATOM 2345 N N . PHE A 1 291 ? 5.742 0.654 -12.466 1.00 90.94 291 PHE A N 1
ATOM 2346 C CA . PHE A 1 291 ? 7.089 1.138 -12.766 1.00 90.94 291 PHE A CA 1
ATOM 2347 C C . PHE A 1 291 ? 7.409 1.049 -14.255 1.00 90.94 291 PHE A C 1
ATOM 2349 O O . PHE A 1 291 ? 8.154 1.888 -14.766 1.00 90.94 291 PHE A O 1
ATOM 2356 N N . PHE A 1 292 ? 6.851 0.053 -14.946 1.00 87.50 292 PHE A N 1
ATOM 2357 C CA . PHE A 1 292 ? 6.992 -0.064 -16.388 1.00 87.50 292 PHE A CA 1
ATOM 2358 C C . PHE A 1 292 ? 6.329 1.124 -17.085 1.00 87.50 292 PHE A C 1
ATOM 2360 O O . PHE A 1 292 ? 6.989 1.809 -17.867 1.00 87.50 292 PHE A O 1
ATOM 2367 N N . ASP A 1 293 ? 5.087 1.437 -16.717 1.00 83.06 293 ASP A N 1
ATOM 2368 C CA . ASP A 1 293 ? 4.338 2.561 -17.276 1.00 83.06 293 AS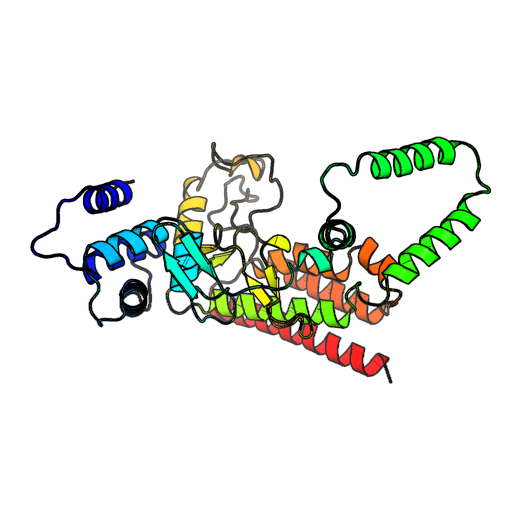P A CA 1
ATOM 2369 C C . ASP A 1 293 ? 5.002 3.900 -16.947 1.00 83.06 293 ASP A C 1
ATOM 2371 O O . ASP A 1 293 ? 5.232 4.712 -17.841 1.00 83.06 293 ASP A O 1
ATOM 2375 N N . VAL A 1 294 ? 5.425 4.119 -15.700 1.00 84.56 294 VAL A N 1
ATOM 2376 C CA . VAL A 1 294 ? 6.114 5.360 -15.304 1.00 84.56 294 VAL A CA 1
ATOM 2377 C C . VAL A 1 294 ? 7.372 5.614 -16.145 1.00 84.56 294 VAL A C 1
ATOM 2379 O O . VAL A 1 294 ? 7.651 6.754 -16.521 1.00 84.56 294 VAL A O 1
ATOM 2382 N N . ILE A 1 295 ? 8.146 4.578 -16.475 1.00 86.00 295 ILE A N 1
ATOM 2383 C CA . ILE A 1 295 ? 9.396 4.742 -17.233 1.00 86.00 295 ILE A CA 1
ATOM 2384 C C . ILE A 1 295 ? 9.157 4.798 -18.743 1.00 86.00 295 ILE A C 1
ATOM 2386 O O . ILE A 1 295 ? 9.731 5.664 -19.413 1.00 86.00 295 ILE A O 1
ATOM 2390 N N . PHE A 1 296 ? 8.348 3.882 -19.274 1.00 81.94 296 PHE A N 1
ATOM 2391 C CA . PHE A 1 296 ? 8.254 3.602 -20.707 1.00 81.94 296 PHE A CA 1
ATOM 2392 C C . PHE A 1 296 ? 6.962 4.095 -21.364 1.00 81.94 296 PHE A C 1
ATOM 2394 O O . PHE A 1 296 ? 6.760 3.817 -22.547 1.00 81.94 296 PHE A O 1
ATOM 2401 N N . ASN A 1 297 ? 6.113 4.856 -20.660 1.00 75.88 297 ASN A N 1
ATOM 2402 C CA . ASN A 1 297 ? 4.929 5.464 -21.264 1.00 75.88 297 ASN A CA 1
ATOM 2403 C C . ASN A 1 297 ? 5.314 6.263 -22.535 1.00 75.88 297 ASN A C 1
ATOM 2405 O O . ASN A 1 297 ? 6.083 7.230 -22.446 1.00 75.88 297 ASN A O 1
ATOM 2409 N N . PRO A 1 298 ? 4.785 5.893 -23.721 1.00 65.19 298 PRO A N 1
ATOM 2410 C CA . PRO A 1 298 ? 5.179 6.505 -24.990 1.00 65.19 298 PRO A CA 1
ATOM 2411 C C . PRO A 1 298 ? 4.918 8.010 -25.058 1.00 65.19 298 PRO A C 1
ATOM 2413 O O . PRO A 1 298 ? 5.714 8.745 -25.643 1.00 65.19 298 PRO A O 1
ATOM 2416 N N . VAL A 1 299 ? 3.830 8.474 -24.436 1.00 62.44 299 VAL A N 1
ATOM 2417 C CA . VAL A 1 299 ? 3.450 9.890 -24.390 1.00 62.44 299 VAL A CA 1
ATOM 2418 C C . VAL A 1 299 ? 4.453 10.662 -23.539 1.00 62.44 299 VAL A C 1
ATOM 2420 O O . VAL A 1 299 ? 5.034 11.637 -24.009 1.00 62.44 299 VAL A O 1
ATOM 2423 N N . VAL A 1 300 ? 4.750 10.184 -22.329 1.00 66.62 300 VAL A N 1
ATOM 2424 C CA . VAL A 1 300 ? 5.737 10.811 -21.434 1.00 66.62 300 VAL A CA 1
ATOM 2425 C C . VAL A 1 300 ? 7.124 10.842 -22.082 1.00 66.62 300 VAL A C 1
ATOM 2427 O O . VAL A 1 300 ? 7.803 11.868 -22.032 1.00 66.62 300 VAL A O 1
ATOM 2430 N N . MET A 1 301 ? 7.543 9.762 -22.749 1.00 68.19 301 MET A N 1
ATOM 2431 C CA . MET A 1 301 ? 8.825 9.729 -23.462 1.00 68.19 301 MET A CA 1
ATOM 2432 C C . MET A 1 301 ? 8.874 10.739 -24.616 1.00 68.19 301 MET A C 1
ATOM 2434 O O . MET A 1 301 ? 9.844 11.491 -24.709 1.00 68.19 301 MET A O 1
ATOM 2438 N N . ALA A 1 302 ? 7.827 10.815 -25.445 1.00 61.22 302 ALA A N 1
ATOM 2439 C CA . ALA A 1 302 ? 7.731 11.780 -26.544 1.00 61.22 302 ALA A CA 1
ATOM 2440 C C . ALA A 1 302 ? 7.667 13.239 -26.055 1.00 61.22 302 ALA A C 1
ATOM 2442 O O . ALA A 1 302 ? 8.085 14.169 -26.752 1.00 61.22 302 ALA A O 1
ATOM 2443 N N . LEU A 1 303 ? 7.137 13.464 -24.851 1.00 56.41 303 LEU A N 1
ATOM 2444 C CA . LEU A 1 303 ? 7.006 14.788 -24.257 1.00 56.41 303 LEU A CA 1
ATOM 2445 C C . LEU A 1 303 ? 8.232 15.233 -23.459 1.00 56.41 303 LEU A C 1
ATOM 2447 O O . LEU A 1 303 ? 8.462 16.434 -23.382 1.00 56.41 303 LEU A O 1
ATOM 2451 N N . SER A 1 304 ? 9.022 14.321 -22.893 1.00 61.62 304 SER A N 1
ATOM 2452 C CA . SER A 1 304 ? 10.101 14.701 -21.971 1.00 61.62 304 SER A CA 1
ATOM 2453 C C . SER A 1 304 ? 11.307 15.388 -22.628 1.00 61.62 304 SER A C 1
ATOM 2455 O O . SER A 1 304 ? 12.149 15.898 -21.897 1.00 61.62 304 SER A O 1
ATOM 2457 N N . GLU A 1 305 ? 11.429 15.385 -23.967 1.00 53.56 305 GLU A N 1
ATOM 2458 C CA . GLU A 1 305 ? 12.598 15.851 -24.760 1.00 53.56 305 GLU A CA 1
ATOM 2459 C C . GLU A 1 305 ? 13.959 15.213 -24.353 1.00 53.56 305 GLU A C 1
ATOM 2461 O O . GLU A 1 305 ? 14.945 15.332 -25.079 1.00 53.56 305 GLU A O 1
ATOM 2466 N N . GLN A 1 306 ? 14.022 14.472 -23.239 1.00 59.62 306 GLN A N 1
ATOM 2467 C CA . GLN A 1 306 ? 15.181 13.758 -22.716 1.00 59.62 306 GLN A CA 1
ATOM 2468 C C . GLN A 1 306 ? 15.291 12.384 -23.374 1.00 59.62 306 GLN A C 1
ATOM 2470 O O . GLN A 1 306 ? 14.506 11.472 -23.102 1.00 59.62 306 GLN A O 1
ATOM 2475 N N . VAL A 1 307 ? 16.314 12.215 -24.210 1.00 57.31 307 VAL A N 1
ATOM 2476 C CA . VAL A 1 307 ? 16.647 10.912 -24.788 1.00 57.31 307 VAL A CA 1
ATOM 2477 C C . VAL A 1 307 ? 17.305 10.059 -23.711 1.00 57.31 307 VAL A C 1
ATOM 2479 O O . VAL A 1 307 ? 18.441 10.297 -23.302 1.00 57.31 307 VAL A O 1
ATOM 2482 N N . MET A 1 308 ? 16.584 9.044 -23.245 1.00 73.31 308 MET A N 1
ATOM 2483 C CA . MET A 1 308 ? 17.177 7.997 -22.426 1.00 73.31 308 MET A CA 1
ATOM 2484 C C . MET A 1 308 ? 18.216 7.250 -23.266 1.00 73.31 308 MET A C 1
ATOM 2486 O O . MET A 1 308 ? 17.888 6.705 -24.319 1.00 73.31 308 MET A O 1
ATOM 2490 N N . SER A 1 309 ? 19.468 7.208 -22.802 1.00 76.75 309 SER A N 1
ATOM 2491 C CA . SER A 1 309 ? 20.511 6.404 -23.444 1.00 76.75 309 SER A CA 1
ATOM 2492 C C . SER A 1 309 ? 20.052 4.951 -23.573 1.00 76.75 309 SER A C 1
ATOM 2494 O O . SER A 1 309 ? 19.538 4.378 -22.607 1.00 76.75 309 SER A O 1
ATOM 2496 N N . ASN A 1 310 ? 20.305 4.323 -24.727 1.00 79.56 310 ASN A N 1
ATOM 2497 C CA . ASN A 1 310 ? 19.976 2.912 -24.963 1.00 79.56 310 ASN A CA 1
ATOM 2498 C C . ASN A 1 310 ? 20.531 2.000 -23.857 1.00 79.56 310 ASN A C 1
ATOM 2500 O O . ASN A 1 310 ? 19.874 1.036 -23.473 1.00 79.56 310 ASN A O 1
ATOM 2504 N N . ARG A 1 311 ? 21.704 2.336 -23.297 1.00 84.56 311 ARG A N 1
ATOM 2505 C CA . ARG A 1 311 ? 22.325 1.602 -22.184 1.00 84.56 311 ARG A CA 1
ATOM 2506 C C . ARG A 1 311 ? 21.512 1.707 -20.890 1.00 84.56 311 ARG A C 1
ATOM 2508 O O . ARG A 1 311 ? 21.358 0.714 -20.177 1.00 84.56 311 ARG A O 1
ATOM 2515 N N . ILE A 1 312 ? 21.011 2.899 -20.570 1.00 85.75 312 ILE A N 1
ATOM 2516 C CA . ILE A 1 312 ? 20.195 3.139 -19.372 1.00 85.75 312 ILE A CA 1
ATOM 2517 C C . ILE A 1 312 ? 18.829 2.478 -19.546 1.00 85.75 312 ILE A C 1
ATOM 2519 O O . ILE A 1 312 ? 18.410 1.722 -18.672 1.00 85.75 312 ILE A O 1
ATOM 2523 N N . GLY A 1 313 ? 18.190 2.670 -20.704 1.00 86.19 313 GLY A N 1
ATOM 2524 C CA . GLY A 1 313 ? 16.901 2.057 -21.019 1.00 86.19 313 GLY A CA 1
ATOM 2525 C C . GLY A 1 313 ? 16.943 0.536 -20.972 1.00 86.19 313 GLY A C 1
ATOM 2526 O O . GLY A 1 313 ? 16.110 -0.072 -20.301 1.00 86.19 313 GLY A O 1
ATOM 2527 N N . SER A 1 314 ? 17.964 -0.089 -21.571 1.00 87.12 314 SER A N 1
ATOM 2528 C CA . SER A 1 314 ? 18.134 -1.541 -21.473 1.00 87.12 314 SER A CA 1
ATOM 2529 C C . SER A 1 314 ? 18.338 -1.991 -20.028 1.00 87.12 314 SER A C 1
ATOM 2531 O O . SER A 1 314 ? 17.766 -2.992 -19.613 1.00 87.12 314 SER A O 1
ATOM 2533 N N . THR A 1 315 ? 19.126 -1.249 -19.242 1.00 92.00 315 THR A N 1
ATOM 2534 C CA . THR A 1 315 ? 19.382 -1.589 -17.833 1.00 92.00 315 THR A CA 1
ATOM 2535 C C . THR A 1 315 ? 18.092 -1.550 -17.016 1.00 92.00 315 THR A C 1
ATOM 2537 O O . THR A 1 315 ? 17.794 -2.515 -16.317 1.00 92.00 315 THR A O 1
ATOM 2540 N N . ILE A 1 316 ? 17.295 -0.483 -17.142 1.00 92.00 316 ILE A N 1
ATOM 2541 C CA . ILE A 1 316 ? 16.010 -0.360 -16.440 1.00 92.00 316 ILE A CA 1
ATOM 2542 C C . ILE A 1 316 ? 15.048 -1.472 -16.872 1.00 92.00 316 ILE A C 1
ATOM 2544 O O . ILE A 1 316 ? 14.451 -2.121 -16.016 1.00 92.00 316 ILE A O 1
ATOM 2548 N N . TYR A 1 317 ? 14.952 -1.750 -18.175 1.00 91.94 317 TYR A N 1
ATOM 2549 C CA . TYR A 1 317 ? 14.111 -2.826 -18.699 1.00 91.94 317 TYR A CA 1
ATOM 2550 C C . TYR A 1 317 ? 14.464 -4.190 -18.084 1.00 91.94 317 TYR A C 1
ATOM 2552 O O . TYR A 1 317 ? 13.583 -4.917 -17.626 1.00 91.94 317 TYR A O 1
ATOM 2560 N N . TRP A 1 318 ? 15.757 -4.524 -18.004 1.00 92.75 318 TRP A N 1
ATOM 2561 C CA . TRP A 1 318 ? 16.211 -5.765 -17.372 1.00 92.75 318 TRP A CA 1
ATOM 2562 C C . TRP A 1 318 ? 15.897 -5.816 -15.876 1.00 92.75 318 TRP A C 1
ATOM 2564 O O . TRP A 1 318 ? 15.476 -6.864 -15.391 1.00 92.75 318 TRP A O 1
ATOM 2574 N N . ILE A 1 319 ? 16.065 -4.703 -15.151 1.00 93.88 319 ILE A N 1
ATOM 2575 C CA . ILE A 1 319 ? 15.712 -4.621 -13.726 1.00 93.88 319 ILE A CA 1
ATOM 2576 C C . ILE A 1 319 ? 14.218 -4.893 -13.531 1.00 93.88 319 ILE A C 1
ATOM 2578 O O . ILE A 1 319 ? 13.861 -5.694 -12.668 1.00 93.88 319 ILE A O 1
ATOM 2582 N N . LEU A 1 320 ? 13.356 -4.263 -14.333 1.00 92.88 320 LEU A N 1
ATOM 2583 C CA . LEU A 1 320 ? 11.904 -4.418 -14.225 1.00 92.88 320 LEU A CA 1
ATOM 2584 C C . LEU A 1 320 ? 11.445 -5.831 -14.586 1.00 92.88 320 LEU A C 1
ATOM 2586 O O . LEU A 1 320 ? 10.678 -6.423 -13.835 1.00 92.88 320 LEU A O 1
ATOM 2590 N N . ASN A 1 321 ? 11.966 -6.412 -15.668 1.00 91.38 321 ASN A N 1
ATOM 2591 C CA . ASN A 1 321 ? 11.608 -7.770 -16.084 1.00 91.38 321 ASN A CA 1
ATOM 2592 C C . ASN A 1 321 ? 12.081 -8.843 -15.084 1.00 91.38 321 ASN A C 1
ATOM 2594 O O . ASN A 1 321 ? 11.403 -9.845 -14.868 1.00 91.38 321 ASN A O 1
ATOM 2598 N N . ASP A 1 322 ? 13.248 -8.649 -14.465 1.00 90.69 322 ASP A N 1
ATOM 2599 C CA . ASP A 1 322 ? 13.733 -9.510 -13.379 1.00 90.69 322 ASP A CA 1
ATOM 2600 C C . ASP A 1 322 ? 12.857 -9.355 -12.126 1.00 90.69 322 ASP A C 1
ATOM 2602 O O . ASP A 1 322 ? 12.407 -10.338 -11.541 1.00 90.69 322 ASP A O 1
ATOM 2606 N N . CYS A 1 323 ? 12.526 -8.114 -11.766 1.00 91.38 323 CYS A N 1
ATOM 2607 C CA . CYS A 1 323 ? 11.665 -7.808 -10.631 1.00 91.38 323 CYS A CA 1
ATOM 2608 C C . CYS A 1 323 ? 10.233 -8.355 -10.791 1.00 91.38 323 CYS A C 1
ATOM 2610 O O . CYS A 1 323 ? 9.674 -8.900 -9.839 1.00 91.38 323 CYS A O 1
ATOM 2612 N N . ALA A 1 324 ? 9.647 -8.283 -11.989 1.00 87.88 324 ALA A N 1
ATOM 2613 C CA . ALA A 1 324 ? 8.300 -8.778 -12.284 1.00 87.88 324 ALA A CA 1
ATOM 2614 C C . ALA A 1 324 ? 8.152 -10.297 -12.067 1.00 87.88 324 ALA A C 1
ATOM 2616 O O . ALA A 1 324 ? 7.048 -10.792 -11.838 1.00 87.88 324 ALA A O 1
ATOM 2617 N N . LYS A 1 325 ? 9.268 -11.040 -12.091 1.00 84.06 325 LYS A N 1
ATOM 2618 C CA . LYS A 1 325 ? 9.319 -12.484 -11.807 1.00 84.06 325 LYS A CA 1
ATOM 2619 C C . LYS A 1 325 ? 9.361 -12.808 -10.312 1.00 84.06 325 LYS A C 1
ATOM 2621 O O . LYS A 1 325 ? 9.362 -13.986 -9.955 1.00 84.06 325 LYS A O 1
ATOM 2626 N N . SER A 1 326 ? 9.379 -11.805 -9.431 1.00 71.12 326 SER A N 1
ATOM 2627 C CA . SER A 1 326 ? 9.324 -12.005 -7.978 1.00 71.12 326 SER A CA 1
ATOM 2628 C C . SER A 1 326 ? 7.931 -12.481 -7.539 1.00 71.12 326 SER A C 1
ATOM 2630 O O . SER A 1 326 ? 7.064 -11.714 -7.117 1.00 71.12 326 SER A O 1
ATOM 2632 N N . VAL A 1 327 ? 7.692 -13.784 -7.683 1.00 61.44 327 VAL A N 1
ATOM 2633 C CA . VAL A 1 327 ? 6.400 -14.419 -7.381 1.00 61.44 327 VAL A CA 1
ATOM 2634 C C . VAL A 1 327 ? 6.416 -15.137 -6.030 1.00 61.44 327 VAL A C 1
ATOM 2636 O O . VAL A 1 327 ? 5.391 -15.194 -5.357 1.00 61.44 327 VAL A O 1
ATOM 2639 N N . GLU A 1 328 ? 7.571 -15.629 -5.578 1.00 61.00 328 GLU A N 1
ATOM 2640 C CA . GLU A 1 328 ? 7.645 -16.493 -4.399 1.00 61.00 328 GLU A CA 1
ATOM 2641 C C . GLU A 1 328 ? 8.599 -15.942 -3.339 1.00 61.00 328 GLU A C 1
ATOM 2643 O O . GLU A 1 328 ? 9.811 -15.896 -3.531 1.00 61.00 328 GLU A O 1
ATOM 2648 N N . TRP A 1 329 ? 8.045 -15.575 -2.184 1.00 66.81 329 TRP A N 1
ATOM 2649 C CA . TRP A 1 329 ? 8.798 -15.425 -0.944 1.00 66.81 329 TRP A CA 1
ATOM 2650 C C . TRP A 1 329 ? 8.224 -16.387 0.093 1.00 66.81 329 TRP A C 1
ATOM 2652 O O . TRP A 1 329 ? 7.005 -16.558 0.212 1.00 66.81 329 TRP A O 1
ATOM 2662 N N . LYS A 1 330 ? 9.103 -17.073 0.822 1.00 66.62 330 LYS A N 1
ATOM 2663 C CA . LYS A 1 330 ? 8.715 -17.987 1.903 1.00 66.62 330 LYS A CA 1
ATOM 2664 C C . LYS A 1 330 ? 8.665 -17.259 3.237 1.00 66.62 330 LYS A C 1
ATOM 2666 O O . LYS A 1 330 ? 7.913 -17.671 4.115 1.00 66.62 330 LYS A O 1
ATOM 2671 N N . THR A 1 331 ? 9.441 -16.183 3.381 1.00 78.50 331 THR A N 1
ATOM 2672 C CA . THR A 1 331 ? 9.509 -15.376 4.605 1.00 78.50 331 THR A CA 1
ATOM 2673 C C . THR A 1 331 ? 9.470 -13.875 4.310 1.00 78.50 331 THR A C 1
ATOM 2675 O O . THR A 1 331 ? 9.871 -13.433 3.232 1.00 78.50 331 THR A O 1
ATOM 2678 N N . ILE A 1 332 ? 9.040 -13.072 5.291 1.00 78.94 332 ILE A N 1
ATOM 2679 C CA . ILE A 1 332 ? 9.108 -11.599 5.231 1.00 78.94 332 ILE A CA 1
ATOM 2680 C C . ILE A 1 332 ? 10.541 -11.130 4.932 1.00 78.94 332 ILE A C 1
ATOM 2682 O O . ILE A 1 332 ? 10.743 -10.229 4.123 1.00 78.94 332 ILE A O 1
ATOM 2686 N N . GLY A 1 333 ? 11.544 -11.756 5.559 1.00 83.94 333 GLY A N 1
ATOM 2687 C CA . GLY A 1 333 ? 12.951 -11.388 5.381 1.00 83.94 333 GLY A CA 1
ATOM 2688 C C . GLY A 1 333 ? 13.435 -11.553 3.938 1.00 83.94 333 GLY A C 1
ATOM 2689 O O . GLY A 1 333 ? 14.100 -10.664 3.412 1.00 83.94 333 GLY A O 1
ATOM 2690 N N . GLU A 1 334 ? 13.048 -12.643 3.269 1.00 85.81 334 GLU A N 1
ATOM 2691 C CA . GLU A 1 334 ? 13.334 -12.853 1.840 1.00 85.81 334 GLU A CA 1
ATOM 2692 C C . GLU A 1 334 ? 12.659 -11.793 0.962 1.00 85.81 334 GLU A C 1
ATOM 2694 O O . GLU A 1 334 ? 13.249 -11.310 -0.010 1.00 85.81 334 GLU A O 1
ATOM 2699 N N . TYR A 1 335 ? 11.437 -11.393 1.318 1.00 86.69 335 TYR A N 1
ATOM 2700 C CA . TYR A 1 335 ? 10.708 -10.377 0.570 1.00 86.69 335 TYR A CA 1
ATOM 2701 C C . TYR A 1 335 ? 11.338 -8.990 0.721 1.00 86.69 335 TYR A C 1
ATOM 2703 O O . TYR A 1 335 ? 11.596 -8.318 -0.277 1.00 86.69 335 TYR A O 1
ATOM 2711 N N . LEU A 1 336 ? 11.697 -8.599 1.947 1.00 88.38 336 LEU A N 1
ATOM 2712 C CA . LEU A 1 336 ? 12.427 -7.359 2.218 1.00 88.38 336 LEU A CA 1
ATOM 2713 C C . LEU A 1 336 ? 13.795 -7.335 1.523 1.00 88.38 336 LEU A C 1
ATOM 2715 O O . LEU A 1 336 ? 14.180 -6.309 0.965 1.00 88.38 336 LEU A O 1
ATOM 2719 N N . ALA A 1 337 ? 14.510 -8.464 1.488 1.00 89.81 337 ALA A N 1
ATOM 2720 C CA . ALA A 1 337 ? 15.767 -8.580 0.749 1.00 89.81 337 ALA A CA 1
ATOM 2721 C C . ALA A 1 337 ? 15.567 -8.404 -0.767 1.00 89.81 337 ALA A C 1
ATOM 2723 O O . ALA A 1 337 ? 16.384 -7.761 -1.433 1.00 89.81 337 ALA A O 1
ATOM 2724 N N . SER A 1 338 ? 14.464 -8.925 -1.310 1.00 91.06 338 SER A N 1
ATOM 2725 C CA . SER A 1 338 ? 14.099 -8.755 -2.721 1.00 91.06 338 SER A CA 1
ATOM 2726 C C . SER A 1 338 ? 13.804 -7.288 -3.045 1.00 91.06 338 SER A C 1
ATOM 2728 O O . SER A 1 338 ? 14.383 -6.742 -3.987 1.00 91.06 338 SER A O 1
ATOM 2730 N N . ILE A 1 339 ? 13.001 -6.614 -2.211 1.00 91.75 339 ILE A N 1
ATOM 2731 C CA . ILE A 1 339 ? 12.726 -5.171 -2.325 1.00 91.75 339 ILE A CA 1
ATOM 2732 C C . ILE A 1 339 ? 14.038 -4.376 -2.256 1.00 91.75 339 ILE A C 1
ATOM 2734 O O . ILE A 1 339 ? 14.310 -3.550 -3.127 1.00 91.75 339 ILE A O 1
ATOM 2738 N N . GLY A 1 340 ? 14.894 -4.672 -1.272 1.00 92.38 340 GLY A N 1
ATOM 2739 C CA . GLY A 1 340 ? 16.194 -4.020 -1.094 1.00 92.38 340 GLY A CA 1
ATOM 2740 C C . GLY A 1 340 ? 17.138 -4.210 -2.284 1.00 92.38 340 GLY A C 1
ATOM 2741 O O . GLY A 1 340 ? 17.845 -3.279 -2.670 1.00 92.38 340 GLY A O 1
ATOM 2742 N N . THR A 1 341 ? 17.112 -5.382 -2.920 1.00 94.00 341 THR A N 1
ATOM 2743 C CA . THR A 1 341 ? 17.911 -5.670 -4.120 1.00 94.00 341 THR A CA 1
ATOM 2744 C C . THR A 1 341 ? 17.458 -4.820 -5.305 1.00 94.00 341 THR A C 1
ATOM 2746 O O . THR A 1 341 ? 18.289 -4.204 -5.976 1.00 94.00 341 THR A O 1
ATOM 2749 N N . VAL A 1 342 ? 16.148 -4.745 -5.556 1.00 94.00 342 VAL A N 1
ATOM 2750 C CA . VAL A 1 342 ? 15.586 -3.906 -6.629 1.00 94.00 342 VAL A CA 1
ATOM 2751 C C . VAL A 1 342 ? 15.872 -2.429 -6.352 1.00 94.00 342 VAL A C 1
ATOM 2753 O O . VAL A 1 342 ? 16.338 -1.710 -7.236 1.00 94.00 342 VAL A O 1
ATOM 2756 N N . HIS A 1 343 ? 15.706 -1.999 -5.102 1.00 95.12 343 HIS A N 1
ATOM 2757 C CA . HIS A 1 343 ? 16.016 -0.642 -4.663 1.00 95.12 343 HIS A CA 1
ATOM 2758 C C . HIS A 1 343 ? 17.492 -0.277 -4.911 1.00 95.12 343 HIS A C 1
ATOM 2760 O O . HIS A 1 343 ? 17.795 0.790 -5.447 1.00 95.12 343 HIS A O 1
ATOM 2766 N N . ALA A 1 344 ? 18.432 -1.169 -4.581 1.00 95.00 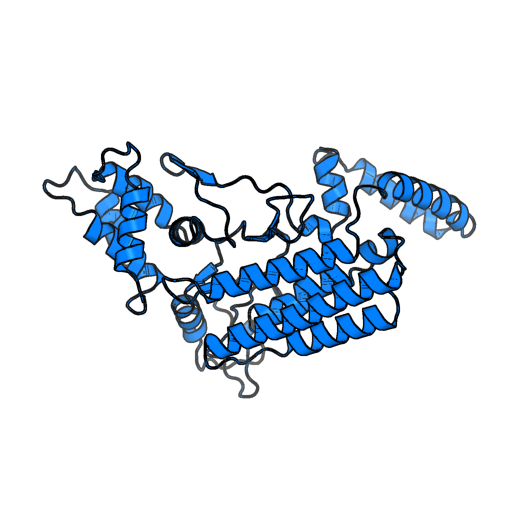344 ALA A N 1
ATOM 2767 C CA . ALA A 1 344 ? 19.856 -0.959 -4.843 1.00 95.00 344 ALA A CA 1
ATOM 2768 C C . ALA A 1 344 ? 20.167 -0.864 -6.348 1.00 95.00 344 ALA A C 1
ATOM 2770 O O . ALA A 1 344 ? 20.935 0.008 -6.762 1.00 95.00 344 ALA A O 1
ATOM 2771 N N . LYS A 1 345 ? 19.536 -1.708 -7.178 1.00 95.19 345 LYS A N 1
ATOM 2772 C CA . LYS A 1 345 ? 19.680 -1.656 -8.642 1.00 95.19 345 LYS A CA 1
ATOM 2773 C C . LYS A 1 345 ? 19.218 -0.302 -9.203 1.00 95.19 345 LYS A C 1
ATOM 2775 O O . LYS A 1 345 ? 19.955 0.298 -9.980 1.00 95.19 345 LYS A O 1
ATOM 2780 N N . PHE A 1 346 ? 18.070 0.224 -8.767 1.00 93.69 346 PHE A N 1
ATOM 2781 C CA . PHE A 1 346 ? 17.596 1.550 -9.194 1.00 93.69 346 PHE A CA 1
ATOM 2782 C C . PHE A 1 346 ? 18.462 2.701 -8.678 1.00 93.69 346 PHE A C 1
ATOM 2784 O O . PHE A 1 346 ? 18.708 3.653 -9.416 1.00 93.69 346 PHE A O 1
ATOM 2791 N N . ARG A 1 347 ? 19.008 2.603 -7.459 1.00 93.12 347 ARG A N 1
ATOM 2792 C CA . ARG A 1 347 ? 19.959 3.602 -6.945 1.00 93.12 347 ARG A CA 1
ATOM 2793 C C . ARG A 1 347 ? 21.205 3.710 -7.834 1.00 93.12 347 ARG A C 1
ATOM 2795 O O . ARG A 1 347 ? 21.681 4.816 -8.074 1.00 93.12 347 ARG A O 1
ATOM 2802 N N . ASN A 1 348 ? 21.702 2.591 -8.362 1.00 92.88 348 ASN A N 1
ATOM 2803 C CA . ASN A 1 348 ? 22.824 2.602 -9.304 1.00 92.88 348 ASN A CA 1
ATOM 2804 C C . ASN A 1 348 ? 22.469 3.302 -10.623 1.00 92.88 348 ASN A C 1
ATOM 2806 O O . ASN A 1 348 ? 23.316 3.994 -11.182 1.00 92.88 348 ASN A O 1
ATOM 2810 N N . VAL A 1 349 ? 21.223 3.185 -11.096 1.00 89.88 349 VAL A N 1
ATOM 2811 C CA . VAL A 1 349 ? 20.754 3.926 -12.280 1.00 89.88 349 VAL A CA 1
ATOM 2812 C C . VAL A 1 349 ? 20.793 5.435 -12.028 1.00 89.88 349 VAL A C 1
ATOM 2814 O O . VAL A 1 349 ? 21.234 6.177 -12.900 1.00 89.88 349 VAL A O 1
ATOM 2817 N N . THR A 1 350 ? 20.418 5.899 -10.832 1.00 87.94 350 THR A N 1
ATOM 2818 C CA . THR A 1 350 ? 20.544 7.321 -10.465 1.00 87.94 350 THR A CA 1
ATOM 2819 C C . THR A 1 350 ? 21.991 7.807 -10.569 1.00 87.94 350 THR A C 1
ATOM 2821 O O . THR A 1 350 ? 22.238 8.860 -11.144 1.00 87.94 350 THR A O 1
ATOM 2824 N N . ILE A 1 351 ? 22.956 7.010 -10.094 1.00 86.00 351 ILE A N 1
ATOM 2825 C CA . ILE A 1 351 ? 24.389 7.337 -10.198 1.00 86.00 351 ILE A CA 1
ATOM 2826 C C . ILE A 1 351 ? 24.828 7.416 -11.667 1.00 86.00 351 ILE A C 1
ATOM 2828 O O . ILE A 1 351 ? 25.549 8.337 -12.040 1.00 86.00 351 ILE A O 1
ATOM 2832 N N . MET A 1 352 ? 24.374 6.485 -12.516 1.00 84.69 352 MET A N 1
ATOM 2833 C CA . MET A 1 352 ? 24.664 6.518 -13.957 1.00 84.69 352 MET A CA 1
ATOM 2834 C C . MET A 1 352 ? 24.123 7.792 -14.621 1.00 84.69 352 MET A C 1
ATOM 2836 O O . MET A 1 352 ? 24.806 8.380 -15.452 1.00 84.69 352 MET A O 1
ATOM 2840 N N . LEU A 1 353 ? 22.928 8.242 -14.231 1.00 83.62 353 LEU A N 1
ATOM 2841 C CA . LEU A 1 353 ? 22.328 9.472 -14.755 1.00 83.62 353 LEU A CA 1
ATOM 2842 C C . LEU A 1 353 ? 23.082 10.734 -14.343 1.00 83.62 353 LEU A C 1
ATOM 2844 O O . LEU A 1 353 ? 23.116 11.691 -15.111 1.00 83.62 353 LEU A O 1
ATOM 2848 N N . ASP A 1 354 ? 23.667 10.756 -13.148 1.00 81.50 354 ASP A N 1
ATOM 2849 C CA . ASP A 1 354 ? 24.481 11.887 -12.701 1.00 81.50 354 ASP A CA 1
ATOM 2850 C C . ASP A 1 354 ? 25.864 11.898 -13.376 1.00 81.50 354 ASP A C 1
ATOM 2852 O O . ASP A 1 354 ? 26.439 12.966 -13.576 1.00 81.50 354 ASP A O 1
ATOM 2856 N N . MET A 1 355 ? 26.378 10.730 -13.781 1.00 75.94 355 MET A N 1
ATOM 2857 C CA . MET A 1 355 ? 27.609 10.617 -14.570 1.00 75.94 355 MET A CA 1
ATOM 2858 C C . MET A 1 355 ? 27.431 11.067 -16.024 1.00 75.94 355 MET A C 1
ATOM 2860 O O . MET A 1 355 ? 28.310 11.750 -16.526 1.00 75.94 355 MET A O 1
ATOM 2864 N N . ASP A 1 356 ? 26.307 10.745 -16.673 1.00 66.44 356 ASP A N 1
ATOM 2865 C CA . ASP A 1 356 ? 26.025 11.131 -18.072 1.00 66.44 356 ASP A CA 1
ATOM 2866 C C . ASP A 1 356 ? 25.778 12.649 -18.257 1.00 66.44 356 ASP A C 1
ATOM 2868 O O . ASP A 1 356 ? 25.702 13.134 -19.385 1.00 66.44 356 ASP A O 1
ATOM 2872 N N . LYS A 1 357 ? 25.623 13.411 -17.163 1.00 64.81 357 LYS A N 1
ATOM 2873 C CA . LYS A 1 357 ? 25.454 14.877 -17.183 1.00 64.81 357 LYS A CA 1
ATOM 2874 C C . LYS A 1 357 ? 26.776 15.657 -17.154 1.00 64.81 357 LYS A C 1
ATOM 2876 O O . LYS A 1 357 ? 26.739 16.867 -17.380 1.00 64.81 357 LYS A O 1
ATOM 2881 N N . ASN A 1 358 ? 27.893 14.994 -16.843 1.00 45.84 358 ASN A N 1
ATOM 2882 C CA . ASN A 1 358 ? 29.250 15.558 -16.830 1.00 45.84 358 ASN A CA 1
ATOM 2883 C C . ASN A 1 358 ? 30.025 15.098 -18.064 1.00 45.84 358 ASN A C 1
ATOM 2885 O O . ASN A 1 358 ? 30.915 15.865 -18.496 1.00 45.84 358 ASN A O 1
#

pLDDT: mean 74.64, std 17.39, range [36.06, 95.19]

=== Feature glossary ===
The record interleaves many kinds of information about one protein. Here is each kind framed as the question it answers.

Q: What does the local fold look like, residue by residue?
A: A 3Di character summarizes, for each residue, the relative orientation of the Cα frame of its nearest spatial neighbor. Because it encodes fold topology rather than chemistry, 3Di alignments detect remote structural similarity that sequence alignment misses.

Q: Which residues are in helices, strands, or loops?
A: Secondary structure is the local, repeating backbone conformation. DSSP classifies it into eight states by reading the hydrogen-bond network: three helix types (H, G, I), two β types (E, B), two non-regular types (T, S), and unstructured coil (-).

Q: How big and how compact is the whole molecule?
A: Three whole-structure scalars: the radius of gyration (RMS distance of Cα from centroid, in Å), the count of Cα–Cα contacts (pairs closer than 8 Å and separated by more than four residues in sequence — i.e. tertiary, not local, contacts), and the bounding-box dimensions. Together they distinguish compact globular folds from extended fibres or disordered chains.

Q: How confident is the AlphaFold model at each residue?
A: For AlphaFold models, the B-factor field carries pLDDT — the model's own estimate of local accuracy on a 0–100 scale. Regions with pLDDT<50 should be treated as essentially unmodeled; they often correspond to intrinsically disordered segments.

Q: What family and function is it annotated with?
A: Functional annotations link the protein to curated databases. InterPro entries identify conserved domains and families by matching the sequence against member-database signatures (Pfam, PROSITE, CDD, …). Gene Ontology (GO) terms describe molecular function, biological process, and cellular component in a controlled vocabulary. CATH places the structure in a hierarchical fold classification (Class/Architecture/Topology/Homologous-superfamily). The organism is the source species.

Q: What known structures does this most resemble?
A: Nearest PDB neighbors are the top structural matches found by Foldseek when searching this structure against th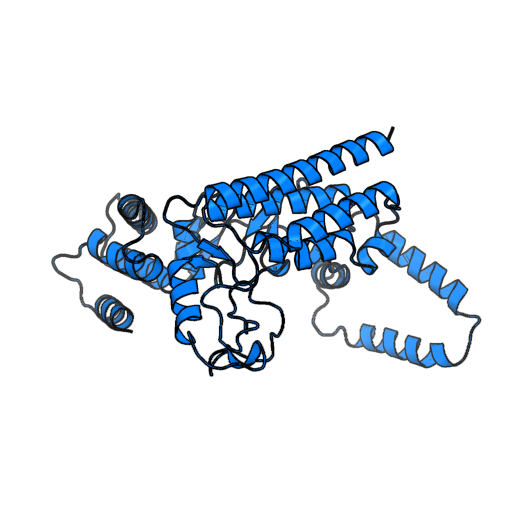e entire Protein Data Bank. Each hit reports a TM-score (0 to 1; >0.5 almost always implies the same fold) and an E-value. These are *structural* homologs — they may share no detectable sequence similarity.

Q: Which residues are buried vs exposed?
A: Solvent-accessible surface area (SASA) is the area in Å² traced out by the centre of a 1.4 Å probe sphere (a water molecule) rolled over the protein's van der Waals surface (Shrake–Rupley / Lee–Richards construction). Buried residues have near-zero SASA; fully exposed residues can exceed 200 Å². The total SASA scales roughly with the number of surface residues.

Q: What are the backbone torsion angles?
A: φ (phi) and ψ (psi) are the two rotatable backbone dihedrals per residue: φ is the C(i-1)–N–Cα–C torsion, ψ is the N–Cα–C–N(i+1) torsion, both in degrees on (−180°, 180°]. α-helical residues cluster near (−60°, −45°); β-strand residues near (−120°, +130°). A Ramachandran plot is simply a scatter of (φ, ψ) for every residue.

Q: Are the domains correctly placed relative to each other?
A: Predicted aligned error is AlphaFold's pairwise confidence. Unlike pLDDT (per-residue), PAE is per-residue-pair and captures whether two parts of the structure are correctly placed relative to each other. Units are ångströms of expected positional error.

Q: What if only a Cα trace is available?
A: P-SEA three-state annotation labels each residue as helix, strand, or coil based purely on the geometry of the Cα trace. It serves as a fallback when the full backbone (and thus DSSP) is unavailable.

Q: What is the amino-acid chain?
A: This is the polypeptide sequence — one letter per residue, N-terminus first. Length ranges from a few dozen residues for small domains to over a thousand for large multi-domain proteins.

Q: What do the rendered images show?
A: The six renders are orthographic views along the three Cartesian axes in both directions. Representation (cartoon, sticks, or surface) and color scheme (sequence-rainbow or by-chain) vary across proteins so the training set covers all the common visualization conventions.

Q: What do the diagnostic plots show?
A: Plot images: a contact map (which residues are close in 3D, as an N×N binary image), a Ramachandran scatter (backbone torsion angles, revealing secondary-structure composition at a glance), and — for AlphaFold structures — a PAE heatmap (pairwise prediction confidence).

Q: How mobile is each atom in the crystal?
A: B-factor (Debye–Waller factor) reflects atomic displacement in the crystal lattice. It is an experimental observable (units Å²), not a prediction; low values mean the atom is pinned down, high values mean it moves or is heterogeneous across the crystal.

Q: Where is each backbone atom in 3D?
A: The mmCIF table is the protein's shape written out atom by atom. For each backbone N, Cα, C, and carbonyl O, it records an (x, y, z) coordinate triple in Å plus the residue type, chain letter, and residue number.